Protein AF-B6UR31-F1 (afdb_monomer)

Sequence (177 aa):
LRKGATGKPLTPDLTKKLGFEYLRDFITYGSPGGMPNWGTSGELKSEEVELMARYLLNQPAQPPEFGMKEMKESWKVLVPVAERPTKKMNKLDIDNLFSVTLRDAGEVALIDGTTKKIEYILKTGYAVHISRMSASGRYLYTVGRDSKINLVDLWMDPPQTVAELKIGTEARSVETS

Mean predicted aligned error: 5.03 Å

pLDDT: mean 95.72, std 4.32, range [70.25, 98.75]

Foldseek 3Di:
DQPDDPDHRLALVVLVVCPLVNQLCCCCQPDPVPGDNCNVVVVDDSVRSSVVSVVSNDHDDDDDDCDPVNFVVQKDQQADPVRDDPAADDDAPLVQWDFDWPFQQCWTFTAGNPPRDRPDIARQDHGWQDWEAEPVSQWIWTAHQQQKIFIWGVRDVNIYTRIITHDGRGDRDDYYD

Solvent-accessible surface area (backbone atoms only — not comparable to full-atom values): 10050 Å² total; per-residue (Å²): 123,52,74,47,77,95,56,79,58,53,36,37,84,56,38,54,74,61,32,58,66,53,42,29,50,42,44,26,63,26,45,97,90,74,47,68,32,37,39,77,71,64,80,32,53,74,68,52,40,48,49,50,28,54,55,40,52,44,84,78,78,80,76,84,84,63,48,73,67,58,25,57,74,49,47,42,74,72,49,53,76,91,76,49,73,94,56,72,67,53,88,73,61,66,96,46,47,41,79,42,69,38,41,92,76,6,26,34,36,36,26,38,65,82,84,68,42,75,76,45,78,44,85,71,74,44,38,42,62,45,76,38,60,34,80,84,65,47,36,41,37,36,26,11,42,56,17,38,35,37,37,25,40,63,33,39,74,75,61,45,70,28,31,39,34,36,72,43,71,71,36,71,77,78,83,65,117

Nearest PDB structures (foldseek):
  1e2r-assembly1_B  TM=9.811E-01  e=5.257E-27  Paracoccus denitrificans
  1aof-assembly1_A  TM=8.948E-01  e=1.197E-27  Paracoccus pantotrophus
  1n90-assembly1_B  TM=9.714E-01  e=7.296E-25  Pseudomonas aeruginosa
  1h9x-assembly1_A  TM=6.613E-01  e=3.632E-27  Paracoccus pantotrophus
  1hzu-assembly1_A-2  TM=6.625E-01  e=4.101E-24  Pseudomonas aeruginosa

Structure 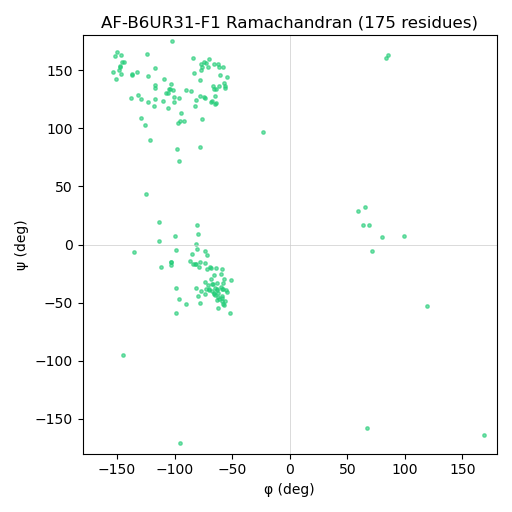(mmCIF, N/CA/C/O backbone):
data_AF-B6UR31-F1
#
_entry.id   AF-B6UR31-F1
#
loop_
_atom_site.group_PDB
_atom_site.id
_atom_site.type_symbol
_atom_site.label_atom_id
_atom_site.label_alt_id
_atom_site.label_comp_id
_atom_site.label_asym_id
_atom_site.label_entity_id
_atom_site.label_seq_id
_atom_site.pdbx_PDB_ins_code
_atom_site.Cartn_x
_atom_site.Cartn_y
_atom_site.Cartn_z
_atom_site.occupancy
_atom_site.B_iso_or_equiv
_atom_site.auth_seq_id
_atom_site.auth_comp_id
_atom_site.auth_asym_id
_atom_site.auth_atom_id
_atom_site.pdbx_PDB_model_num
ATOM 1 N N . LEU A 1 1 ? 10.195 -11.549 -15.951 1.00 87.75 1 LEU A N 1
ATOM 2 C CA . LEU A 1 1 ? 10.034 -10.072 -15.982 1.00 87.75 1 LEU A CA 1
ATOM 3 C C . LEU A 1 1 ? 9.946 -9.550 -17.419 1.00 87.75 1 LEU A C 1
ATOM 5 O O . LEU A 1 1 ? 10.307 -10.289 -18.326 1.00 87.75 1 LEU A O 1
ATOM 9 N N . ARG A 1 2 ? 9.478 -8.305 -17.620 1.00 92.56 2 ARG A N 1
ATOM 10 C CA . ARG A 1 2 ? 9.393 -7.611 -18.931 1.00 92.56 2 ARG A CA 1
ATOM 11 C C . ARG A 1 2 ? 8.524 -8.303 -20.001 1.00 92.56 2 ARG A C 1
ATOM 13 O O . ARG A 1 2 ? 8.758 -8.136 -21.192 1.00 92.56 2 ARG A O 1
ATOM 20 N N . LYS A 1 3 ? 7.504 -9.058 -19.581 1.00 93.75 3 LYS A N 1
ATOM 21 C CA . LYS A 1 3 ? 6.606 -9.825 -20.470 1.00 93.75 3 LYS A CA 1
ATOM 22 C C . LYS A 1 3 ? 5.480 -8.997 -21.114 1.00 93.75 3 LYS A C 1
ATOM 24 O O . LYS A 1 3 ? 4.698 -9.545 -21.879 1.00 93.75 3 LYS A O 1
ATOM 29 N N . GLY A 1 4 ? 5.422 -7.696 -20.837 1.00 86.44 4 GLY A N 1
ATOM 30 C CA . GLY A 1 4 ? 4.323 -6.836 -21.269 1.00 86.44 4 GLY A CA 1
ATOM 31 C C . GLY A 1 4 ? 3.123 -6.897 -20.320 1.00 86.44 4 GLY A C 1
ATOM 32 O O . GLY A 1 4 ? 3.003 -7.805 -19.499 1.00 86.44 4 GLY A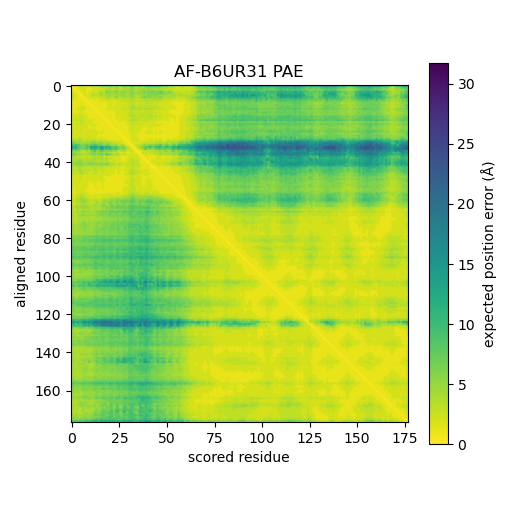 O 1
ATOM 33 N N . ALA A 1 5 ? 2.280 -5.876 -20.412 1.00 89.44 5 ALA A N 1
ATOM 34 C CA . ALA A 1 5 ? 1.004 -5.749 -19.710 1.00 89.44 5 ALA A CA 1
ATOM 35 C C . ALA A 1 5 ? 0.060 -5.019 -20.673 1.00 89.44 5 ALA A C 1
ATOM 37 O O . ALA A 1 5 ? -0.442 -5.635 -21.604 1.00 89.44 5 ALA A O 1
ATOM 38 N N . THR A 1 6 ? -0.059 -3.695 -20.564 1.00 84.94 6 THR A N 1
ATOM 39 C CA . THR A 1 6 ? -0.648 -2.867 -21.631 1.00 84.94 6 THR A CA 1
ATOM 40 C C . THR A 1 6 ? 0.336 -2.659 -22.789 1.00 84.94 6 THR A C 1
ATOM 42 O O . THR A 1 6 ? -0.045 -2.698 -23.954 1.00 84.94 6 THR A O 1
ATOM 45 N N . GLY A 1 7 ? 1.622 -2.452 -22.476 1.00 83.81 7 GLY A N 1
ATOM 46 C CA . GLY A 1 7 ? 2.696 -2.326 -23.466 1.00 83.81 7 GLY A CA 1
ATOM 47 C C . GLY A 1 7 ? 3.248 -3.675 -23.937 1.00 83.81 7 GLY A C 1
ATOM 48 O O . GLY A 1 7 ? 3.110 -4.691 -23.248 1.00 83.81 7 GLY A O 1
ATOM 49 N N . LYS A 1 8 ? 3.920 -3.667 -25.098 1.00 90.31 8 LYS A N 1
ATOM 50 C CA . LYS A 1 8 ? 4.569 -4.852 -25.689 1.00 90.31 8 LYS A CA 1
ATOM 51 C C . LYS A 1 8 ? 5.675 -5.422 -24.776 1.00 90.31 8 LYS A C 1
ATOM 53 O O . LYS A 1 8 ? 6.282 -4.669 -24.012 1.00 90.31 8 LYS A O 1
ATOM 58 N N . PRO A 1 9 ? 5.968 -6.734 -24.856 1.00 94.62 9 PRO A N 1
ATOM 59 C CA . PRO A 1 9 ? 7.095 -7.335 -24.144 1.00 94.62 9 PRO A CA 1
ATOM 60 C C . PRO A 1 9 ? 8.440 -6.723 -24.560 1.00 94.62 9 PRO A C 1
ATOM 62 O O . PRO A 1 9 ? 8.659 -6.403 -25.726 1.00 94.62 9 PRO A O 1
ATOM 65 N N . LEU A 1 10 ? 9.358 -6.624 -23.597 1.00 95.75 10 LEU A N 1
ATOM 66 C CA . LEU A 1 10 ? 10.737 -6.145 -23.764 1.00 95.75 10 LEU A CA 1
ATOM 67 C C . LEU A 1 10 ? 11.733 -7.199 -23.250 1.00 95.75 10 LEU A C 1
ATOM 69 O O . LEU A 1 10 ? 12.658 -6.903 -22.487 1.00 95.75 10 LEU A O 1
ATOM 73 N N . THR A 1 11 ? 11.488 -8.464 -23.592 1.00 96.88 11 THR A N 1
ATOM 74 C CA . THR A 1 11 ? 12.359 -9.583 -23.227 1.00 96.88 11 THR A CA 1
ATOM 75 C C . THR A 1 11 ? 13.614 -9.619 -24.114 1.00 96.88 11 THR A C 1
ATOM 77 O O . THR A 1 11 ? 13.552 -9.197 -25.272 1.00 96.88 11 THR A O 1
ATOM 80 N N . PRO A 1 12 ? 14.762 -10.120 -23.611 1.00 96.56 12 PRO A N 1
ATOM 81 C CA . PRO A 1 12 ? 16.027 -10.090 -24.351 1.00 96.56 12 PRO A CA 1
ATOM 82 C C . PRO A 1 12 ? 16.014 -10.777 -25.720 1.00 96.56 12 PRO A C 1
ATOM 84 O O . PRO A 1 12 ? 16.748 -10.365 -26.609 1.00 96.56 12 PRO A O 1
ATOM 87 N N . ASP A 1 13 ? 15.198 -11.810 -25.923 1.00 96.25 13 ASP A N 1
ATOM 88 C CA . ASP A 1 13 ? 15.038 -12.487 -27.217 1.00 96.25 13 ASP A CA 1
ATOM 89 C C . ASP A 1 13 ? 14.411 -11.586 -28.298 1.00 96.25 13 ASP A C 1
ATOM 91 O O . ASP A 1 13 ? 14.680 -11.778 -29.486 1.00 96.25 13 ASP A O 1
ATOM 95 N N . LEU A 1 14 ? 13.623 -10.584 -27.894 1.00 97.19 14 LEU A N 1
ATOM 96 C CA . LEU A 1 14 ? 13.058 -9.562 -28.773 1.00 97.19 14 LEU A CA 1
ATOM 97 C C . LEU A 1 14 ? 13.998 -8.362 -28.894 1.00 97.19 14 LEU A C 1
ATOM 99 O O . LEU A 1 14 ? 14.341 -7.947 -30.000 1.00 97.19 14 LEU A O 1
ATOM 103 N N . THR A 1 15 ? 14.453 -7.819 -27.763 1.00 97.44 15 THR A N 1
ATOM 104 C CA . THR A 1 15 ? 15.251 -6.583 -27.739 1.00 97.44 15 THR A CA 1
ATOM 105 C C . THR A 1 15 ? 16.621 -6.770 -28.389 1.00 97.44 15 THR A C 1
ATOM 107 O O . THR A 1 15 ? 17.088 -5.871 -29.084 1.00 97.44 15 THR A O 1
ATOM 110 N N . LYS A 1 16 ? 17.242 -7.955 -28.279 1.00 96.94 16 LYS A N 1
ATOM 111 C CA . LYS A 1 16 ? 18.508 -8.251 -28.973 1.00 96.94 16 LYS A CA 1
ATOM 112 C C . LYS A 1 16 ? 18.370 -8.339 -30.493 1.00 96.94 16 LYS A C 1
ATOM 114 O O . LYS A 1 16 ? 19.334 -8.026 -31.179 1.00 96.94 16 LYS A O 1
ATOM 119 N N . LYS A 1 17 ? 17.206 -8.740 -31.019 1.00 97.19 17 LYS A N 1
ATOM 120 C CA . LYS A 1 17 ? 16.947 -8.743 -32.473 1.00 97.19 17 LYS A CA 1
ATOM 121 C C . LYS A 1 17 ? 16.798 -7.328 -33.022 1.00 97.19 17 LYS A C 1
ATOM 123 O O . LYS A 1 17 ? 17.204 -7.076 -34.146 1.00 97.19 17 LYS A O 1
ATOM 128 N N . LEU A 1 18 ? 16.213 -6.431 -32.225 1.00 96.69 18 LEU A N 1
ATOM 129 C CA . LEU A 1 18 ? 16.087 -5.014 -32.564 1.00 96.69 18 LEU A CA 1
ATOM 130 C C . LEU A 1 18 ? 17.445 -4.300 -32.524 1.00 96.69 18 LEU A C 1
ATOM 132 O O . LEU A 1 18 ? 17.738 -3.487 -33.391 1.00 96.69 18 LEU A O 1
ATOM 136 N N . GLY A 1 19 ? 18.286 -4.637 -31.544 1.00 97.62 19 GLY A N 1
ATOM 137 C CA . GLY A 1 19 ? 19.622 -4.066 -31.401 1.00 97.62 19 GLY A CA 1
ATOM 138 C C . GLY A 1 19 ? 19.639 -2.743 -30.630 1.00 97.62 19 GLY A C 1
ATOM 139 O O . GLY A 1 19 ? 18.616 -2.097 -30.411 1.00 97.62 19 GLY A O 1
ATOM 140 N N . PHE A 1 20 ? 20.831 -2.358 -30.171 1.00 98.19 20 PHE A N 1
ATOM 141 C CA . PHE A 1 20 ? 21.024 -1.194 -29.302 1.00 98.19 20 PHE A CA 1
ATOM 142 C C . PHE A 1 20 ? 20.583 0.123 -29.953 1.00 98.19 20 PHE A C 1
ATOM 144 O O . PHE A 1 20 ? 19.866 0.888 -29.318 1.00 98.19 20 PHE A O 1
ATOM 151 N N . GLU A 1 21 ? 20.977 0.369 -31.205 1.00 97.94 21 GLU A N 1
ATOM 152 C CA . GLU A 1 21 ? 20.686 1.627 -31.909 1.00 97.94 21 GLU A CA 1
ATOM 153 C C . GLU A 1 21 ? 19.182 1.838 -32.083 1.00 97.94 21 GLU A C 1
ATOM 155 O O . GLU A 1 21 ? 18.671 2.894 -31.722 1.00 97.94 21 GLU A O 1
ATOM 160 N N . TYR A 1 22 ? 18.456 0.794 -32.505 1.00 97.25 22 TYR A N 1
ATOM 161 C CA . TYR A 1 22 ? 16.997 0.839 -32.586 1.00 97.25 22 TYR A CA 1
ATOM 162 C C . TYR A 1 22 ? 16.375 1.193 -31.233 1.00 97.25 22 TYR A C 1
ATOM 164 O O . TYR A 1 22 ? 15.510 2.057 -31.160 1.00 97.25 22 TYR A O 1
ATOM 172 N N . LEU A 1 23 ? 16.799 0.529 -30.149 1.00 97.38 23 LEU A N 1
ATOM 173 C CA . LEU A 1 23 ? 16.241 0.775 -28.817 1.00 97.38 23 LEU A CA 1
ATOM 174 C C . LEU A 1 23 ? 16.546 2.193 -28.331 1.00 97.38 23 LEU A C 1
ATOM 176 O O . LEU A 1 23 ? 15.652 2.843 -27.797 1.00 97.38 23 LEU A O 1
ATOM 180 N N . ARG A 1 24 ? 17.779 2.673 -28.530 1.00 97.81 24 ARG A N 1
ATOM 181 C CA . ARG A 1 24 ? 18.190 4.041 -28.196 1.00 97.81 24 ARG A CA 1
ATOM 182 C C . ARG A 1 24 ? 17.304 5.048 -28.923 1.00 97.81 24 ARG A C 1
ATOM 184 O O . ARG A 1 24 ? 16.709 5.902 -28.276 1.00 97.81 24 ARG A O 1
ATOM 191 N N . ASP A 1 25 ? 17.161 4.916 -30.237 1.00 96.88 25 ASP A N 1
ATOM 192 C CA . ASP A 1 25 ? 16.406 5.872 -31.048 1.00 96.88 25 ASP A CA 1
ATOM 193 C C . ASP A 1 25 ? 14.908 5.810 -30.721 1.00 96.88 25 ASP A C 1
ATOM 195 O O . ASP A 1 25 ? 14.255 6.842 -30.560 1.00 96.88 25 ASP A O 1
ATOM 199 N N . PHE A 1 26 ? 14.366 4.609 -30.511 1.00 95.50 26 PHE A N 1
ATOM 200 C CA . PHE A 1 26 ? 12.971 4.428 -30.113 1.00 95.50 26 PHE A CA 1
ATOM 201 C C . PHE A 1 26 ? 12.675 5.046 -28.737 1.00 95.50 26 PHE A C 1
ATOM 203 O O . PHE A 1 26 ? 11.624 5.653 -28.559 1.00 95.50 26 PHE A O 1
ATOM 210 N N . ILE A 1 27 ? 13.596 4.953 -27.769 1.00 96.38 27 ILE A N 1
ATOM 211 C CA . ILE A 1 27 ? 13.456 5.612 -26.458 1.00 96.38 27 ILE A CA 1
ATOM 212 C C . ILE A 1 27 ? 13.592 7.140 -26.594 1.00 96.38 27 ILE A C 1
ATOM 214 O O . ILE A 1 27 ? 12.853 7.877 -25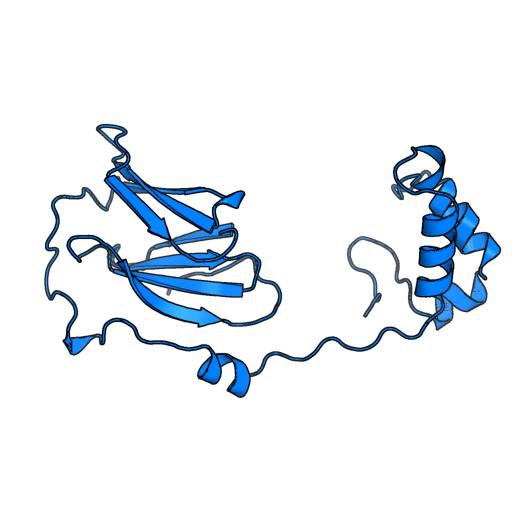.941 1.00 96.38 27 ILE A O 1
ATOM 218 N N . THR A 1 28 ? 14.486 7.630 -27.458 1.00 97.12 28 THR A N 1
ATOM 219 C CA . THR A 1 28 ? 14.680 9.068 -27.706 1.00 97.12 28 THR A CA 1
ATOM 220 C C . THR A 1 28 ? 13.431 9.729 -28.294 1.00 97.12 28 THR A C 1
ATOM 222 O O . THR A 1 28 ? 13.009 10.793 -27.825 1.00 97.12 28 THR A O 1
ATOM 225 N N . TYR A 1 29 ? 12.841 9.109 -29.318 1.00 95.69 29 TYR A N 1
ATOM 226 C CA . TYR A 1 29 ? 11.783 9.715 -30.134 1.00 95.69 29 TYR A CA 1
ATOM 227 C C . TYR A 1 29 ? 10.373 9.203 -29.821 1.00 95.69 29 TYR A C 1
ATOM 229 O O . TYR A 1 29 ? 9.398 9.839 -30.216 1.00 95.69 29 TYR A O 1
ATOM 237 N N . GLY A 1 30 ? 10.240 8.091 -29.098 1.00 91.31 30 GLY A N 1
ATOM 238 C CA . GLY A 1 30 ? 8.949 7.471 -28.815 1.00 91.31 30 GLY A CA 1
ATOM 239 C C . GLY A 1 30 ? 8.285 6.891 -30.066 1.00 91.31 30 GLY A C 1
ATOM 240 O O . GLY A 1 30 ? 8.932 6.578 -31.067 1.00 91.31 30 GLY A O 1
ATOM 241 N N . SER A 1 31 ? 6.962 6.725 -30.016 1.00 87.44 31 SER A N 1
ATOM 242 C CA . SER A 1 31 ? 6.183 6.307 -31.187 1.00 87.44 31 SER A CA 1
ATOM 243 C C . SER A 1 31 ? 4.779 6.917 -31.193 1.00 87.44 31 SER A C 1
ATOM 245 O O . SER A 1 31 ? 4.200 7.115 -30.123 1.00 87.44 31 SER A O 1
ATOM 247 N N . PRO A 1 32 ? 4.162 7.109 -32.376 1.00 80.06 32 PRO A N 1
ATOM 248 C CA . PRO A 1 32 ? 2.784 7.598 -32.480 1.00 80.06 32 PRO A CA 1
ATOM 249 C C . PRO A 1 32 ? 1.745 6.714 -31.765 1.00 80.06 32 PRO A C 1
ATOM 251 O O . PRO A 1 32 ? 0.662 7.178 -31.432 1.00 80.06 32 PRO A O 1
ATOM 254 N N . GLY A 1 33 ? 2.069 5.439 -31.513 1.00 70.25 33 GLY A N 1
ATOM 255 C CA . GLY A 1 33 ? 1.194 4.455 -30.864 1.00 70.25 33 GLY A CA 1
ATOM 256 C C . GLY A 1 33 ? 1.137 4.540 -29.334 1.00 70.25 33 GLY A C 1
ATOM 257 O O . GLY A 1 33 ? 0.723 3.572 -28.700 1.00 70.25 33 GLY A O 1
ATOM 258 N N . GLY A 1 34 ? 1.579 5.653 -28.740 1.00 75.38 34 GLY A N 1
ATOM 259 C CA . GLY A 1 34 ? 1.467 5.917 -27.302 1.00 75.38 34 GLY A CA 1
ATOM 260 C C . GLY A 1 34 ? 2.730 5.650 -26.482 1.00 75.38 34 GLY A C 1
ATOM 261 O O . GLY A 1 34 ? 2.667 5.731 -25.257 1.00 75.38 34 GLY A O 1
ATOM 262 N N . MET A 1 35 ? 3.875 5.351 -27.112 1.00 85.00 35 MET A N 1
ATOM 263 C CA . MET A 1 35 ? 5.145 5.364 -26.375 1.00 85.00 35 MET A CA 1
ATOM 264 C C . MET A 1 35 ? 5.666 6.808 -26.273 1.00 85.00 35 MET A C 1
ATOM 266 O O . MET A 1 35 ? 5.863 7.421 -27.325 1.00 85.00 35 MET A O 1
ATOM 270 N N . PRO A 1 36 ? 5.930 7.331 -25.059 1.00 87.62 36 PRO A N 1
ATOM 271 C CA . PRO A 1 36 ? 6.487 8.670 -24.876 1.00 87.62 36 PRO A CA 1
ATOM 272 C C . PRO A 1 36 ? 7.882 8.833 -25.487 1.00 87.62 36 PRO A C 1
ATOM 274 O O . PRO A 1 36 ? 8.635 7.867 -25.622 1.00 87.62 36 PRO A O 1
ATOM 277 N N . ASN A 1 37 ? 8.225 10.075 -25.817 1.00 89.88 37 ASN A N 1
ATOM 278 C CA . ASN A 1 37 ? 9.482 10.487 -26.428 1.00 89.88 37 ASN A CA 1
ATOM 279 C C . ASN A 1 37 ? 10.494 10.981 -25.376 1.00 89.88 37 ASN A C 1
ATOM 281 O O . ASN A 1 37 ? 10.771 12.171 -25.285 1.00 89.88 37 ASN A O 1
ATOM 285 N N . TRP A 1 38 ? 11.052 10.068 -24.580 1.00 92.00 38 TRP A N 1
ATOM 286 C CA . TRP A 1 38 ? 11.819 10.389 -23.364 1.00 92.00 38 TRP A CA 1
ATOM 287 C C . TRP A 1 38 ? 13.065 11.259 -23.572 1.00 92.00 38 TRP A C 1
ATOM 289 O O . TRP A 1 38 ? 13.387 12.082 -22.719 1.00 92.00 38 TRP A O 1
ATOM 299 N N . GLY A 1 39 ? 13.787 11.069 -24.680 1.00 90.69 39 GLY A N 1
ATOM 300 C CA . GLY A 1 39 ? 14.991 11.856 -24.964 1.00 90.69 39 GLY A CA 1
ATOM 301 C C . GLY A 1 39 ? 14.651 13.251 -25.484 1.00 90.69 39 GLY A C 1
ATOM 302 O O . GLY A 1 39 ? 15.130 14.256 -24.969 1.00 90.69 39 GLY A O 1
ATOM 303 N N . THR A 1 40 ? 13.782 13.328 -26.494 1.00 91.56 40 THR A N 1
ATOM 304 C CA . THR A 1 40 ? 13.392 14.619 -27.091 1.00 91.56 40 THR A CA 1
ATOM 305 C C . THR A 1 40 ? 12.483 15.465 -26.200 1.00 91.56 40 THR A C 1
ATOM 307 O O . THR A 1 40 ? 12.454 16.679 -26.379 1.00 91.56 40 THR A O 1
ATOM 310 N N . SER A 1 41 ? 11.781 14.870 -25.228 1.00 91.50 41 SER A N 1
ATOM 311 C CA . SER A 1 41 ? 11.053 15.619 -24.196 1.00 91.50 41 SER A CA 1
ATOM 312 C C . SER A 1 41 ? 11.974 16.255 -23.149 1.00 91.50 41 SER A C 1
ATOM 314 O O . SER A 1 41 ? 11.541 17.147 -22.423 1.00 91.50 41 SER A O 1
ATOM 316 N N . GLY A 1 42 ? 13.240 15.824 -23.072 1.00 91.88 42 GLY A N 1
ATOM 317 C CA . GLY A 1 42 ? 14.202 16.263 -22.060 1.00 91.88 42 GLY A CA 1
ATOM 318 C C . GLY A 1 42 ? 14.047 15.575 -20.700 1.00 91.88 42 GLY A C 1
ATOM 319 O O . GLY A 1 42 ? 14.736 15.957 -19.756 1.00 91.88 42 GLY A O 1
ATOM 320 N N . GLU A 1 43 ? 13.171 14.571 -20.581 1.00 92.75 43 GLU A N 1
ATOM 321 C CA . GLU A 1 43 ? 12.965 13.817 -19.336 1.00 92.75 43 GLU A CA 1
ATOM 322 C C . GLU A 1 43 ? 14.114 12.848 -19.034 1.00 92.75 43 GLU A C 1
ATOM 324 O O . GLU A 1 43 ? 14.430 12.630 -17.865 1.00 92.75 43 GLU A O 1
ATOM 329 N N . LEU A 1 44 ? 14.749 12.292 -20.072 1.00 96.38 44 LEU A N 1
ATOM 330 C CA . LEU A 1 44 ? 15.984 11.518 -19.960 1.00 96.38 44 LEU A CA 1
ATOM 331 C C . LEU A 1 44 ? 17.117 12.199 -20.722 1.00 96.38 44 LEU A C 1
ATOM 333 O O . LEU A 1 44 ? 16.975 12.584 -21.884 1.00 96.38 44 LEU A O 1
ATOM 337 N N . LYS A 1 45 ? 18.284 12.272 -20.084 1.00 97.38 45 LYS A N 1
ATOM 338 C CA . LYS A 1 45 ? 19.536 12.665 -20.735 1.00 97.38 45 LYS A CA 1
ATOM 339 C C . LYS A 1 45 ? 20.004 11.572 -21.694 1.00 97.38 45 LYS A C 1
ATOM 341 O O . LYS A 1 45 ? 19.640 10.403 -21.554 1.00 97.38 45 LYS A O 1
ATOM 346 N N . SER A 1 46 ? 20.868 11.931 -22.643 1.00 96.19 46 SER A N 1
ATOM 347 C CA . SER A 1 46 ? 21.392 10.990 -23.646 1.00 96.19 46 SER A CA 1
ATOM 348 C C . SER A 1 46 ? 22.034 9.754 -23.005 1.00 96.19 46 SER A C 1
ATOM 350 O O . SER A 1 46 ? 21.813 8.629 -23.449 1.00 96.19 46 SER A O 1
ATOM 352 N N . GLU A 1 47 ? 22.782 9.939 -21.919 1.00 97.50 47 GLU A N 1
ATOM 353 C CA . GLU A 1 47 ? 23.451 8.856 -21.197 1.00 97.50 47 GLU A CA 1
ATOM 354 C C . GLU A 1 47 ? 22.449 7.916 -20.511 1.00 97.50 47 GLU A C 1
ATOM 356 O O . GLU A 1 47 ? 22.669 6.706 -20.442 1.00 97.50 47 GLU A O 1
ATOM 361 N N . GLU A 1 48 ? 21.323 8.452 -20.035 1.00 97.81 48 GLU A N 1
ATOM 362 C CA . GLU A 1 48 ? 20.247 7.674 -19.416 1.00 97.81 48 GLU A CA 1
ATOM 363 C C . GLU A 1 48 ? 19.475 6.878 -20.472 1.00 97.81 48 GLU A C 1
ATOM 365 O O . GLU A 1 48 ? 19.161 5.708 -20.253 1.00 97.81 48 GLU A O 1
ATOM 370 N N . VAL A 1 49 ? 19.244 7.461 -21.654 1.00 97.69 49 VAL A N 1
ATOM 371 C CA . VAL A 1 49 ? 18.669 6.742 -22.801 1.00 97.69 49 VAL A CA 1
ATOM 372 C C . VAL A 1 49 ? 19.549 5.552 -23.186 1.00 97.69 49 VAL A C 1
ATOM 374 O O . VAL A 1 49 ? 19.053 4.428 -23.321 1.00 97.69 49 VAL A O 1
ATOM 377 N N . GLU A 1 50 ? 20.860 5.760 -23.316 1.00 97.75 50 GLU A N 1
AT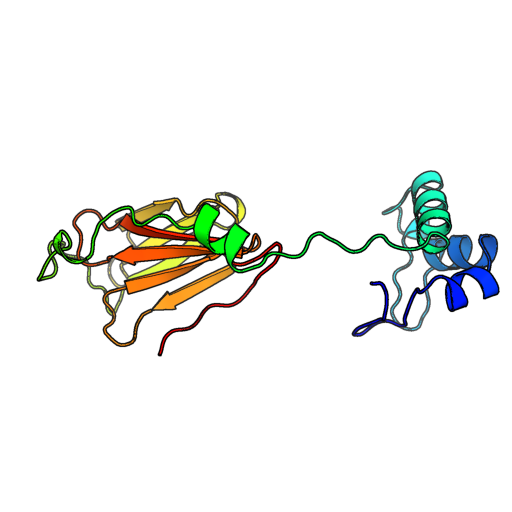OM 378 C CA . GLU A 1 50 ? 21.792 4.671 -23.610 1.00 97.75 50 GLU A CA 1
ATOM 379 C C . GLU A 1 50 ? 21.823 3.611 -22.507 1.00 97.75 50 GLU A C 1
ATOM 381 O O . GLU A 1 50 ? 21.843 2.410 -22.799 1.00 97.75 50 GLU A O 1
ATOM 386 N N . LEU A 1 51 ? 21.803 4.032 -21.239 1.00 98.12 51 LEU A N 1
ATOM 387 C CA . LEU A 1 51 ? 21.744 3.122 -20.100 1.00 98.12 51 LEU A CA 1
ATOM 388 C C . LEU A 1 51 ? 20.497 2.235 -20.174 1.00 98.12 51 LEU A C 1
ATOM 390 O O . LEU A 1 51 ? 20.607 1.016 -20.021 1.00 98.12 51 LEU A O 1
ATOM 394 N N . MET A 1 52 ? 19.330 2.814 -20.462 1.00 97.44 52 MET A N 1
ATOM 395 C CA . MET A 1 52 ? 18.081 2.065 -20.590 1.00 97.44 52 MET A CA 1
ATOM 396 C C . MET A 1 52 ? 18.107 1.113 -21.788 1.00 97.44 52 MET A C 1
ATOM 398 O O . MET A 1 52 ? 17.721 -0.051 -21.648 1.00 97.44 52 MET A O 1
ATOM 402 N N . ALA A 1 53 ? 18.634 1.548 -22.935 1.00 97.69 53 ALA A N 1
ATOM 403 C CA . ALA A 1 53 ? 18.812 0.680 -24.096 1.00 97.69 53 ALA A CA 1
ATOM 404 C C . ALA A 1 53 ? 19.717 -0.526 -23.769 1.00 97.69 53 ALA A C 1
ATOM 406 O O . ALA A 1 53 ? 19.354 -1.663 -24.076 1.00 97.69 53 ALA A O 1
ATOM 407 N N . ARG A 1 54 ? 20.841 -0.327 -23.061 1.00 97.81 54 ARG A N 1
ATOM 408 C CA . ARG A 1 54 ? 21.712 -1.429 -22.592 1.00 97.81 54 ARG A CA 1
ATOM 409 C C . ARG A 1 54 ? 21.012 -2.318 -21.564 1.00 97.81 54 ARG A C 1
ATOM 411 O O . ARG A 1 54 ? 21.087 -3.542 -21.652 1.00 97.81 54 ARG A O 1
ATOM 418 N N . TYR A 1 55 ? 20.293 -1.728 -20.612 1.00 97.06 55 TYR A N 1
ATOM 419 C CA . TYR A 1 55 ? 19.553 -2.453 -19.578 1.00 97.06 55 TYR A CA 1
ATOM 420 C C . TYR A 1 55 ? 18.521 -3.430 -20.168 1.00 97.06 55 TYR A C 1
ATOM 422 O O . TYR A 1 55 ? 18.368 -4.552 -19.667 1.00 97.06 55 TYR A O 1
ATOM 430 N N . LEU A 1 56 ? 17.846 -3.038 -21.254 1.00 97.12 56 LEU A N 1
ATOM 431 C CA . LEU A 1 56 ? 16.864 -3.871 -21.957 1.00 97.12 56 LEU A CA 1
ATOM 432 C C . LEU A 1 56 ? 17.480 -5.068 -22.698 1.00 97.12 56 LEU A C 1
ATOM 434 O O . LEU A 1 56 ? 16.766 -6.034 -22.975 1.00 97.12 56 LEU A O 1
ATOM 438 N N . LEU A 1 57 ? 18.785 -5.044 -22.979 1.00 97.06 57 LEU A N 1
ATOM 439 C CA . LEU A 1 57 ? 19.514 -6.154 -23.606 1.00 97.06 57 LEU A CA 1
ATOM 440 C C . LEU A 1 57 ? 19.977 -7.216 -22.593 1.00 97.06 57 LEU A C 1
ATOM 442 O O . LEU A 1 57 ? 20.292 -8.348 -22.977 1.00 97.06 57 LEU A O 1
ATOM 446 N N . ASN A 1 58 ? 19.987 -6.877 -21.301 1.00 96.38 58 ASN A N 1
ATOM 447 C CA . ASN A 1 58 ? 20.383 -7.779 -20.222 1.00 96.38 58 ASN A CA 1
ATOM 448 C C . ASN A 1 58 ? 19.237 -8.701 -19.791 1.00 96.38 58 ASN A C 1
ATOM 450 O O . ASN A 1 58 ? 18.071 -8.293 -19.775 1.00 96.38 58 ASN A O 1
ATOM 454 N N . GLN A 1 59 ? 19.577 -9.926 -19.373 1.00 94.38 59 GLN A N 1
ATOM 455 C CA . GLN A 1 59 ? 18.623 -10.834 -18.729 1.00 94.38 59 GLN A CA 1
ATOM 456 C C . GLN A 1 59 ? 18.166 -10.240 -17.389 1.00 94.38 59 GLN A C 1
ATOM 458 O O . GLN A 1 59 ? 19.013 -9.965 -16.538 1.00 94.38 59 GLN A O 1
ATOM 463 N N . PRO A 1 60 ? 16.858 -9.999 -17.186 1.00 93.88 60 PRO A N 1
ATOM 464 C CA . PRO A 1 60 ? 16.384 -9.417 -15.941 1.00 93.88 60 PRO A CA 1
ATOM 465 C C . PRO A 1 60 ? 16.450 -10.452 -14.812 1.00 93.88 60 PRO A C 1
ATOM 467 O O . PRO A 1 60 ? 15.870 -11.531 -14.929 1.00 93.88 60 PRO A O 1
ATOM 470 N N . ALA A 1 61 ? 17.115 -10.103 -13.711 1.00 92.19 61 ALA A N 1
ATOM 471 C CA . ALA A 1 61 ? 17.121 -10.923 -12.504 1.00 92.19 61 ALA A CA 1
ATOM 472 C C . ALA A 1 61 ? 15.722 -10.956 -11.878 1.00 92.19 61 ALA A C 1
ATOM 474 O O . ALA A 1 61 ? 15.055 -9.924 -11.794 1.00 92.19 61 ALA A O 1
ATOM 475 N N . GLN A 1 62 ? 15.278 -12.136 -11.448 1.00 91.69 62 GLN A N 1
ATOM 476 C CA . GLN A 1 62 ? 14.000 -12.276 -10.759 1.00 91.69 62 GLN A CA 1
ATOM 477 C C . GLN A 1 62 ? 14.072 -11.547 -9.403 1.00 91.69 62 GLN A C 1
ATOM 479 O O . GLN A 1 62 ? 15.074 -11.707 -8.699 1.00 91.69 62 GLN A O 1
ATOM 484 N N . PRO A 1 63 ? 13.063 -10.740 -9.022 1.00 91.81 63 PRO A N 1
ATOM 485 C CA . PRO A 1 63 ? 13.038 -10.127 -7.701 1.00 91.81 63 PRO A CA 1
ATOM 486 C C . PRO A 1 63 ? 12.889 -11.219 -6.632 1.00 91.81 63 PRO A C 1
ATOM 488 O O . PRO A 1 63 ? 12.341 -12.281 -6.938 1.00 91.81 63 PRO A O 1
ATOM 491 N N . PRO A 1 64 ? 13.337 -10.982 -5.389 1.00 93.56 64 PRO A N 1
ATOM 492 C CA . PRO A 1 64 ? 13.088 -11.916 -4.301 1.00 93.56 64 PRO A CA 1
ATOM 493 C C . PRO A 1 64 ? 11.588 -12.168 -4.130 1.00 93.56 64 PRO A C 1
ATOM 495 O O . PRO A 1 64 ? 10.790 -11.227 -4.127 1.00 93.56 64 PRO A O 1
ATOM 498 N N . GLU A 1 65 ? 11.221 -13.435 -3.972 1.00 95.19 65 GLU A N 1
ATOM 499 C CA . GLU A 1 65 ? 9.868 -13.806 -3.570 1.00 95.19 65 GLU A CA 1
ATOM 500 C C . GLU A 1 65 ? 9.637 -13.426 -2.099 1.00 95.19 65 GLU A C 1
ATOM 502 O O . GLU A 1 65 ? 10.578 -13.371 -1.304 1.00 95.19 65 GLU A O 1
ATOM 507 N N . PHE A 1 66 ? 8.381 -13.162 -1.735 1.00 97.12 66 PHE A N 1
ATOM 508 C CA . PHE A 1 66 ? 7.990 -12.813 -0.368 1.00 97.12 66 PHE A CA 1
ATOM 509 C C . PHE A 1 66 ? 6.960 -13.827 0.132 1.00 97.12 66 PHE A C 1
ATOM 511 O O . PHE A 1 66 ? 5.759 -13.694 -0.107 1.00 97.12 66 PHE A O 1
ATOM 518 N N . GLY A 1 67 ? 7.453 -14.896 0.753 1.00 96.81 67 GLY A N 1
ATOM 519 C CA . GLY A 1 67 ? 6.655 -16.045 1.146 1.00 96.81 67 GLY A CA 1
ATOM 520 C C . GLY A 1 67 ? 6.169 -15.981 2.590 1.00 96.81 67 GLY A C 1
ATOM 521 O O . GLY A 1 67 ? 6.310 -14.992 3.308 1.00 96.81 67 GLY A O 1
ATOM 522 N N . MET A 1 68 ? 5.603 -17.099 3.044 1.00 97.88 68 MET A N 1
ATOM 523 C CA . MET A 1 68 ? 5.078 -17.241 4.405 1.00 97.88 68 MET A CA 1
ATOM 524 C C . MET A 1 68 ? 6.141 -16.988 5.484 1.00 97.88 68 MET A C 1
ATOM 526 O O . MET A 1 68 ? 5.814 -16.496 6.562 1.00 97.88 68 MET A O 1
ATOM 530 N N . LYS A 1 69 ? 7.404 -17.338 5.213 1.00 98.19 69 LYS A N 1
ATOM 531 C CA . LYS A 1 69 ? 8.510 -17.106 6.143 1.00 98.19 69 LYS A CA 1
ATOM 532 C C . LYS A 1 69 ? 8.690 -15.606 6.380 1.00 98.19 69 LYS A C 1
ATOM 534 O O . LYS A 1 69 ? 8.593 -15.163 7.520 1.00 98.19 69 LYS A O 1
ATOM 539 N N . GLU A 1 70 ? 8.849 -14.835 5.311 1.00 98.25 70 GLU A N 1
ATOM 540 C CA . GLU A 1 70 ? 9.058 -13.387 5.364 1.00 98.25 70 GLU A CA 1
ATOM 541 C C . GLU A 1 70 ? 7.821 -12.666 5.931 1.00 98.25 70 GLU A C 1
ATOM 543 O O . GLU A 1 70 ? 7.942 -11.734 6.728 1.00 98.25 70 GLU A O 1
ATOM 548 N N . MET A 1 71 ? 6.614 -13.144 5.595 1.00 98.31 71 MET A N 1
ATOM 549 C CA . MET A 1 71 ? 5.366 -12.660 6.195 1.00 98.31 71 MET A CA 1
ATOM 550 C C . MET A 1 71 ? 5.374 -12.839 7.715 1.00 98.31 71 MET A C 1
ATOM 552 O O . MET A 1 71 ? 5.152 -11.869 8.437 1.00 98.31 71 MET A O 1
ATOM 556 N N . LYS A 1 72 ? 5.675 -14.045 8.214 1.00 98.00 72 LYS A N 1
ATOM 557 C CA . LYS A 1 72 ? 5.727 -14.329 9.657 1.00 98.00 72 LYS A CA 1
ATOM 558 C C . LYS A 1 72 ? 6.812 -13.533 10.374 1.00 98.00 72 LYS A C 1
ATOM 560 O O . LYS A 1 72 ? 6.561 -13.059 11.474 1.00 98.00 72 LYS A O 1
ATOM 565 N N . GLU A 1 73 ? 7.978 -13.359 9.759 1.00 98.06 73 GLU A N 1
ATOM 566 C CA . GLU A 1 73 ? 9.061 -12.530 10.307 1.00 98.06 73 GLU A CA 1
ATOM 567 C C . GLU A 1 73 ? 8.653 -11.055 10.432 1.00 98.06 73 GLU A C 1
ATOM 569 O O . GLU A 1 73 ? 9.060 -10.370 11.368 1.00 98.06 73 GLU A O 1
ATOM 574 N N . SER A 1 74 ? 7.816 -10.563 9.513 1.00 97.88 74 SER A N 1
ATOM 575 C CA . SER A 1 74 ? 7.291 -9.194 9.561 1.00 97.88 74 SER A CA 1
ATOM 576 C C . SER A 1 74 ? 6.083 -9.014 10.487 1.00 97.88 74 SER A C 1
ATOM 578 O O . SER A 1 74 ? 5.729 -7.877 10.807 1.00 97.88 74 SER A O 1
ATOM 580 N N . TRP A 1 75 ? 5.422 -10.107 10.880 1.00 98.38 75 TRP A N 1
ATOM 581 C CA . TRP A 1 75 ? 4.161 -10.061 11.608 1.00 98.38 75 TRP A CA 1
ATOM 582 C C . TRP A 1 75 ? 4.380 -9.659 13.061 1.00 98.38 75 TRP A C 1
ATOM 584 O O . TRP A 1 75 ? 5.140 -10.294 13.792 1.00 98.38 75 TRP A O 1
ATOM 594 N N . LYS A 1 76 ? 3.657 -8.632 13.506 1.00 98.31 76 LYS A N 1
ATOM 595 C CA . LYS A 1 76 ? 3.648 -8.218 14.907 1.00 98.31 76 LYS A CA 1
ATOM 596 C C . LYS A 1 76 ? 2.226 -8.031 15.390 1.00 98.31 76 LYS A C 1
ATOM 598 O O . LYS A 1 76 ? 1.441 -7.291 14.799 1.00 98.31 76 LYS A O 1
ATOM 603 N N . VAL A 1 77 ? 1.919 -8.666 16.513 1.00 98.38 77 VAL A N 1
ATOM 604 C CA . VAL A 1 77 ? 0.721 -8.378 17.300 1.00 98.38 77 VAL A CA 1
ATOM 605 C C . VAL A 1 77 ? 1.141 -7.403 18.389 1.00 98.38 77 VAL A C 1
ATOM 607 O O . VAL A 1 77 ? 1.855 -7.779 19.311 1.00 98.38 77 VAL A O 1
ATOM 610 N N . LEU A 1 78 ? 0.743 -6.141 18.237 1.00 98.00 78 LEU A N 1
ATOM 611 C CA . LEU A 1 78 ? 1.108 -5.061 19.157 1.00 98.00 78 LEU A CA 1
ATOM 612 C C . LEU A 1 78 ? 0.211 -5.069 20.398 1.00 98.00 78 LEU A C 1
ATOM 614 O O . LEU A 1 78 ? 0.690 -4.834 21.499 1.00 98.00 78 LEU A O 1
ATOM 618 N N . VAL A 1 79 ? -1.076 -5.379 20.210 1.00 98.31 79 VAL A N 1
ATOM 619 C CA . VAL A 1 79 ? -2.043 -5.561 21.299 1.00 98.31 79 VAL A CA 1
ATOM 620 C C . VAL A 1 79 ? -2.771 -6.894 21.088 1.00 98.31 79 VAL A C 1
ATOM 622 O O . VAL A 1 79 ? -3.571 -7.019 20.138 1.00 98.31 79 VAL A O 1
ATOM 625 N N . PRO A 1 80 ? -2.500 -7.910 21.932 1.00 98.12 80 PRO A N 1
ATOM 626 C CA . PRO A 1 80 ? -3.189 -9.196 21.899 1.00 98.12 80 PRO A CA 1
ATOM 627 C C . PRO A 1 80 ? -4.705 -9.027 21.991 1.00 98.12 80 PRO A C 1
ATOM 629 O O . PRO A 1 80 ? -5.195 -8.156 22.699 1.00 98.12 80 PRO A O 1
ATOM 632 N N . VAL A 1 81 ? -5.473 -9.876 21.299 1.00 97.56 81 VAL A N 1
ATOM 633 C CA . VAL A 1 81 ? -6.948 -9.772 21.261 1.00 97.56 81 VAL A CA 1
ATOM 634 C C . VAL A 1 81 ? -7.564 -9.789 22.664 1.00 97.56 81 VAL A C 1
ATOM 636 O O . VAL A 1 81 ? -8.486 -9.023 22.922 1.00 97.56 81 VAL A O 1
ATOM 639 N N . ALA A 1 82 ? -7.020 -10.609 23.568 1.00 97.75 82 ALA A N 1
ATOM 640 C CA . ALA A 1 82 ? -7.478 -10.724 24.953 1.00 97.75 82 ALA A CA 1
ATOM 641 C C . ALA A 1 82 ? -7.297 -9.438 25.782 1.00 97.75 82 ALA A C 1
ATOM 643 O O . ALA A 1 82 ? -7.973 -9.267 26.790 1.00 97.75 82 ALA A O 1
ATOM 644 N N . GLU A 1 83 ? -6.412 -8.535 25.355 1.00 98.06 83 GLU A N 1
ATOM 645 C CA . GLU A 1 83 ? -6.116 -7.268 26.034 1.00 98.06 83 GLU A CA 1
ATOM 646 C C . GLU A 1 83 ? -6.854 -6.079 25.401 1.00 98.06 83 GLU A C 1
ATOM 648 O O . GLU A 1 83 ? -6.783 -4.952 25.893 1.00 98.06 83 GLU A O 1
ATOM 653 N N . ARG A 1 84 ? -7.578 -6.303 24.298 1.00 98.25 84 ARG A N 1
ATOM 654 C CA . ARG A 1 84 ? -8.327 -5.241 23.621 1.00 98.25 84 ARG A CA 1
ATOM 655 C C . ARG A 1 84 ? -9.614 -4.917 24.382 1.00 98.25 84 ARG A C 1
ATOM 657 O O . ARG A 1 84 ? -10.189 -5.792 25.031 1.00 98.25 84 ARG A O 1
ATOM 664 N N . PRO A 1 85 ? -10.149 -3.692 24.234 1.00 98.19 85 PRO A N 1
ATOM 665 C CA . PRO A 1 85 ? -11.419 -3.335 24.848 1.00 98.19 85 PRO A CA 1
ATOM 666 C C . PRO A 1 85 ? -12.559 -4.268 24.424 1.00 98.19 85 PRO A C 1
ATOM 668 O O . PRO A 1 85 ? -12.708 -4.613 23.249 1.00 98.19 85 PRO A O 1
ATOM 67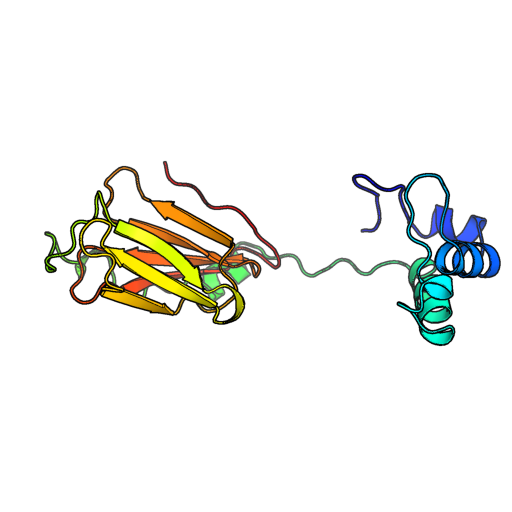1 N N . THR A 1 86 ? -13.415 -4.638 25.372 1.00 97.69 86 THR A N 1
ATOM 672 C CA . THR A 1 86 ? -14.650 -5.398 25.106 1.00 97.69 86 THR A CA 1
ATOM 673 C C . THR A 1 86 ? -15.823 -4.499 24.710 1.00 97.69 86 THR A C 1
ATOM 675 O O . THR A 1 86 ? -16.863 -4.989 24.279 1.00 97.69 86 THR A O 1
ATOM 678 N N . LYS A 1 87 ? -15.644 -3.178 24.814 1.00 97.25 87 LYS A N 1
ATOM 679 C CA . LYS A 1 87 ? -16.567 -2.123 24.382 1.00 97.25 87 LYS A CA 1
ATOM 680 C C . LYS A 1 87 ? -15.774 -0.908 23.899 1.00 97.25 87 LYS A C 1
ATOM 682 O O . LYS A 1 87 ? -14.597 -0.777 24.224 1.00 97.25 87 LYS A O 1
ATOM 687 N N . LYS A 1 88 ? -16.420 -0.009 23.159 1.00 97.94 88 LYS A N 1
ATOM 688 C CA . LYS A 1 88 ? -15.820 1.254 22.712 1.00 97.94 88 LYS A CA 1
ATOM 689 C C . LYS A 1 88 ? -15.501 2.170 23.902 1.00 97.94 88 LYS A C 1
ATOM 691 O O . LYS A 1 88 ? -16.375 2.424 24.729 1.00 97.94 88 LYS A O 1
ATOM 696 N N . MET A 1 89 ? -14.258 2.647 23.970 1.00 98.19 89 MET A N 1
ATOM 697 C CA . MET A 1 89 ? -13.725 3.448 25.082 1.00 98.19 89 MET A CA 1
ATOM 698 C C . MET A 1 89 ? -13.618 4.946 24.769 1.00 98.19 89 MET A C 1
ATOM 700 O O . MET A 1 89 ? -13.499 5.736 25.696 1.00 98.19 89 MET A O 1
ATOM 704 N N . ASN A 1 90 ? -13.703 5.342 23.495 1.00 96.81 90 ASN A N 1
ATOM 705 C CA . ASN A 1 90 ? -13.680 6.742 23.057 1.00 96.81 90 ASN A CA 1
ATOM 706 C C . ASN A 1 90 ? -15.085 7.268 22.694 1.00 96.81 90 ASN A C 1
ATOM 708 O O . ASN A 1 90 ? -16.073 6.527 22.671 1.00 96.81 90 ASN A O 1
ATOM 712 N N . LYS A 1 91 ? -15.170 8.565 22.375 1.00 96.38 91 LYS A N 1
ATOM 713 C CA . LYS A 1 91 ? -16.419 9.256 21.998 1.00 96.38 91 LYS A CA 1
ATOM 714 C C . LYS A 1 91 ? -16.614 9.440 20.485 1.00 96.38 91 LYS A C 1
ATOM 716 O O . LYS A 1 91 ? -17.562 10.110 20.098 1.00 96.38 91 LYS A O 1
ATOM 721 N N . LEU A 1 92 ? -15.762 8.852 19.642 1.00 96.81 92 LEU A N 1
ATOM 722 C CA . LEU A 1 92 ? -15.784 9.063 18.187 1.00 96.81 92 LEU A CA 1
ATOM 723 C C . LEU A 1 92 ? -17.073 8.554 17.544 1.00 96.81 92 LEU A C 1
ATOM 725 O O . LEU A 1 92 ? -17.455 7.415 17.792 1.00 96.81 92 LEU A O 1
ATOM 729 N N . ASP A 1 93 ? -17.708 9.313 16.661 1.00 97.56 93 ASP A N 1
ATOM 730 C CA . ASP A 1 93 ? -18.794 8.790 15.826 1.00 97.56 93 ASP A CA 1
ATOM 731 C C . ASP A 1 93 ? -18.217 7.959 14.663 1.00 97.56 93 ASP A C 1
ATOM 733 O O . ASP A 1 93 ? -17.964 8.475 13.578 1.00 97.56 93 ASP A O 1
ATOM 737 N N . ILE A 1 94 ? -17.916 6.677 14.924 1.00 96.94 94 ILE A N 1
ATOM 738 C CA . ILE A 1 94 ? -17.196 5.789 13.990 1.00 96.94 94 ILE A CA 1
ATOM 739 C C . ILE A 1 94 ? -17.934 5.649 12.653 1.00 96.94 94 ILE A C 1
ATOM 741 O O . ILE A 1 94 ? -17.285 5.645 11.609 1.00 96.94 94 ILE A O 1
ATOM 745 N N . ASP A 1 95 ? -19.266 5.578 12.675 1.00 96.31 95 ASP A N 1
ATOM 746 C CA . ASP A 1 95 ? -20.079 5.395 11.466 1.00 96.31 95 ASP A CA 1
ATOM 747 C C . ASP A 1 95 ? -20.043 6.630 10.549 1.00 96.31 95 ASP A C 1
ATOM 749 O O . ASP A 1 95 ? -20.299 6.531 9.350 1.00 96.31 95 ASP A O 1
ATOM 753 N N . ASN A 1 96 ? -19.674 7.787 11.101 1.00 98.06 96 ASN A N 1
ATOM 754 C CA . ASN A 1 96 ? -19.517 9.052 10.392 1.00 98.06 96 ASN A CA 1
ATOM 755 C C . ASN A 1 96 ? -18.049 9.523 10.363 1.00 98.06 96 ASN A C 1
ATOM 757 O O . ASN A 1 96 ? -17.763 10.704 10.160 1.00 98.06 96 ASN A O 1
ATOM 761 N N . LEU A 1 97 ? -17.093 8.621 10.596 1.00 97.81 97 LEU A N 1
ATOM 762 C CA . LEU A 1 97 ? -15.670 8.942 10.620 1.00 97.81 97 LEU A CA 1
ATOM 763 C C . LEU A 1 97 ? -15.053 8.793 9.226 1.00 97.81 97 LEU A C 1
ATOM 765 O O . LEU A 1 97 ? -15.200 7.771 8.558 1.00 97.81 97 LEU A O 1
ATOM 769 N N . PHE A 1 98 ? -14.279 9.789 8.805 1.00 98.69 98 PHE A N 1
ATOM 770 C CA . PHE A 1 98 ? -13.513 9.735 7.566 1.00 98.69 98 PHE A CA 1
ATOM 771 C C . PHE A 1 98 ? -12.081 9.290 7.851 1.00 98.69 98 PHE A C 1
ATOM 773 O O . PHE A 1 98 ? -11.373 9.900 8.650 1.00 98.69 98 PHE A O 1
ATOM 780 N N . SER A 1 99 ? -11.636 8.249 7.149 1.00 98.19 99 SER A N 1
ATOM 781 C CA . SER A 1 99 ? -10.239 7.817 7.124 1.00 98.19 99 SER A CA 1
ATOM 782 C C . SER A 1 99 ? -9.556 8.399 5.887 1.00 98.19 99 SER A C 1
ATOM 784 O O . SER A 1 99 ? -9.793 7.941 4.769 1.00 98.19 99 SER A O 1
ATOM 786 N N . VAL A 1 100 ? -8.735 9.434 6.076 1.00 98.50 100 VAL A N 1
ATOM 787 C CA . VAL A 1 100 ? -8.111 10.193 4.983 1.00 98.50 100 VAL A CA 1
ATOM 788 C C . VAL A 1 100 ? -6.615 9.922 4.927 1.00 98.50 100 VAL A C 1
ATOM 790 O O . VAL A 1 100 ? -5.885 10.142 5.891 1.00 98.50 100 VAL A O 1
ATOM 793 N N . THR A 1 101 ? -6.141 9.465 3.773 1.00 98.31 101 THR A N 1
ATOM 794 C CA . THR A 1 101 ? -4.722 9.220 3.517 1.00 98.31 101 THR A CA 1
ATOM 795 C C . THR A 1 101 ? -3.920 10.521 3.471 1.00 98.31 101 THR A C 1
ATOM 797 O O . THR A 1 101 ? -4.148 11.373 2.613 1.00 98.31 101 THR A O 1
ATOM 800 N N . LEU A 1 102 ? -2.899 10.618 4.323 1.00 97.50 102 LEU A N 1
ATOM 801 C CA . LEU A 1 102 ? -1.842 11.625 4.249 1.00 97.50 102 LEU A CA 1
ATOM 802 C C . LEU A 1 102 ? -0.629 10.988 3.559 1.00 97.50 102 LEU A C 1
ATOM 804 O O . LEU A 1 102 ? 0.281 10.453 4.196 1.00 97.50 102 LEU A O 1
ATOM 808 N N . ARG A 1 103 ? -0.685 10.966 2.223 1.00 90.81 103 ARG A N 1
ATOM 809 C CA . ARG A 1 103 ? 0.099 10.062 1.365 1.00 90.81 103 ARG A CA 1
ATOM 810 C C . ARG A 1 103 ? 1.596 10.074 1.661 1.00 90.81 103 ARG A C 1
ATOM 812 O O . ARG A 1 103 ? 2.155 9.031 1.984 1.00 90.81 103 ARG A O 1
ATOM 819 N N . ASP A 1 104 ? 2.238 11.228 1.555 1.00 90.06 104 ASP A N 1
ATOM 820 C CA . ASP A 1 104 ? 3.701 11.305 1.623 1.00 90.06 104 ASP A CA 1
ATOM 821 C C . ASP A 1 104 ? 4.219 11.224 3.068 1.00 90.06 104 ASP A C 1
ATOM 823 O O . ASP A 1 104 ? 5.360 10.830 3.291 1.00 90.06 104 ASP A O 1
ATOM 827 N N . ALA A 1 105 ? 3.355 11.502 4.051 1.00 94.19 105 ALA A N 1
ATOM 828 C CA . ALA A 1 105 ? 3.650 11.325 5.471 1.00 94.19 105 ALA A CA 1
ATOM 829 C C . ALA A 1 105 ? 3.555 9.856 5.928 1.00 94.19 105 ALA A C 1
ATOM 831 O O . ALA A 1 105 ? 4.037 9.517 7.005 1.00 94.19 105 ALA A O 1
ATOM 832 N N . GLY A 1 106 ? 2.939 8.964 5.137 1.00 93.56 106 GLY A N 1
ATOM 833 C CA . GLY A 1 106 ? 2.692 7.581 5.566 1.00 93.56 106 GLY A CA 1
ATOM 834 C C . GLY A 1 106 ? 1.708 7.497 6.741 1.00 93.56 106 GLY A C 1
ATOM 835 O O . GLY A 1 106 ? 1.813 6.618 7.607 1.00 93.56 106 GLY A O 1
ATOM 836 N N . GLU A 1 107 ? 0.757 8.427 6.778 1.00 97.75 107 GLU A N 1
ATOM 837 C CA . GLU A 1 107 ? -0.193 8.615 7.871 1.00 97.75 107 GLU A CA 1
ATOM 838 C C . GLU A 1 107 ? -1.642 8.548 7.376 1.00 97.75 107 GLU A C 1
ATOM 840 O O . GLU A 1 107 ? -1.938 8.647 6.180 1.00 97.75 107 GLU A O 1
ATOM 845 N N . VAL A 1 108 ? -2.561 8.375 8.322 1.00 97.88 108 VAL A N 1
ATOM 846 C CA . VAL A 1 108 ? -4.005 8.445 8.100 1.00 97.88 108 VAL A CA 1
ATOM 847 C C . VAL A 1 108 ? -4.615 9.380 9.131 1.00 97.88 108 VAL A C 1
ATOM 849 O O . VAL A 1 108 ? -4.451 9.166 10.330 1.00 97.88 108 VAL A O 1
ATOM 852 N N . ALA A 1 109 ? -5.340 10.393 8.671 1.00 98.44 109 ALA A N 1
ATOM 853 C CA . ALA A 1 109 ? -6.150 11.243 9.527 1.00 98.44 109 ALA A CA 1
ATOM 854 C C . ALA A 1 109 ? -7.529 10.607 9.739 1.00 98.44 109 ALA A C 1
ATOM 856 O O . ALA A 1 109 ? -8.185 10.197 8.780 1.00 98.44 109 ALA A O 1
ATOM 857 N N . LEU A 1 110 ? -7.965 10.546 10.994 1.00 98.38 110 LEU A N 1
ATOM 858 C CA . LEU A 1 110 ? -9.341 10.256 11.376 1.00 98.38 110 LEU A CA 1
ATOM 859 C C . LEU A 1 110 ? -10.062 11.590 11.569 1.00 98.38 110 LEU A C 1
ATOM 861 O O . LEU A 1 110 ? -9.702 12.357 12.462 1.00 98.38 110 LEU A O 1
ATOM 865 N N . ILE A 1 111 ? -11.035 11.884 10.709 1.00 98.75 111 ILE A N 1
ATOM 866 C CA . ILE A 1 111 ? -11.737 13.171 10.675 1.00 98.75 111 ILE A CA 1
ATOM 867 C C . ILE A 1 111 ? -13.213 12.949 10.983 1.00 98.75 111 ILE A C 1
ATOM 869 O O . ILE A 1 111 ? -13.875 12.163 10.305 1.00 98.75 111 ILE A O 1
ATOM 873 N N . ASP A 1 112 ? -13.734 13.652 11.983 1.00 98.38 112 ASP A N 1
ATOM 874 C CA . ASP A 1 112 ? -15.146 13.586 12.346 1.00 98.38 112 ASP A CA 1
ATOM 875 C C . ASP A 1 112 ? -16.022 14.190 11.236 1.00 98.38 112 ASP A C 1
ATOM 877 O O . ASP A 1 112 ? -15.857 15.345 10.824 1.00 98.38 112 ASP A O 1
ATOM 881 N N . GLY A 1 113 ? -16.971 13.402 10.735 1.00 98.31 113 GLY A N 1
ATOM 882 C CA . GLY A 1 113 ? -17.826 13.771 9.615 1.00 98.31 113 GLY A CA 1
ATOM 883 C C . GLY A 1 113 ? -18.866 14.835 9.935 1.00 98.31 113 GLY A C 1
ATOM 884 O O . GLY A 1 113 ? -19.472 15.358 9.004 1.00 98.31 113 GLY A O 1
ATOM 885 N N . THR A 1 114 ? -19.067 15.231 11.192 1.00 97.81 114 THR A N 1
ATOM 886 C CA . THR A 1 114 ? -19.996 16.311 11.560 1.00 97.81 114 THR A CA 1
ATOM 887 C C . THR A 1 114 ? -19.240 17.616 11.776 1.00 97.81 114 THR A C 1
ATOM 889 O O . THR A 1 114 ? -19.464 18.605 11.078 1.00 97.81 114 THR A O 1
ATOM 892 N N . THR A 1 115 ? -18.305 17.603 12.719 1.00 97.94 115 THR A N 1
ATOM 893 C CA . THR A 1 115 ? -17.540 18.757 13.200 1.00 97.94 115 THR A CA 1
ATOM 894 C C . THR A 1 115 ? -16.361 19.118 12.303 1.00 97.94 115 THR A C 1
ATOM 896 O O . THR A 1 115 ? -15.838 20.226 12.410 1.00 97.94 115 THR A O 1
ATOM 899 N N . LYS A 1 116 ? -15.949 18.199 11.417 1.00 97.94 116 LYS A N 1
ATOM 900 C CA . LYS A 1 116 ? -14.806 18.326 10.494 1.00 97.94 116 LYS A CA 1
ATOM 901 C C . LYS A 1 116 ? -13.455 18.446 11.198 1.00 97.94 116 LYS A C 1
ATOM 903 O O . LYS A 1 116 ? -12.471 18.865 10.589 1.00 97.94 116 LYS A O 1
ATOM 908 N N . LYS A 1 117 ? -13.398 18.093 12.482 1.00 98.12 117 LYS A N 1
ATOM 909 C CA . LYS A 1 117 ? -12.163 18.096 13.260 1.00 98.12 117 LYS A CA 1
ATOM 910 C C . LYS A 1 117 ? -11.330 16.868 12.926 1.00 98.12 117 LYS A C 1
ATOM 912 O O . LYS A 1 117 ? -11.863 15.777 12.740 1.00 98.12 117 LYS A O 1
ATOM 917 N N . ILE A 1 118 ? -10.015 17.058 12.873 1.00 98.38 118 ILE A N 1
ATOM 918 C CA . ILE A 1 118 ? -9.063 15.948 12.875 1.00 98.38 118 ILE A CA 1
ATOM 919 C C . ILE A 1 118 ? -9.000 15.443 14.314 1.00 98.38 118 ILE A C 1
ATOM 921 O O . ILE A 1 118 ? -8.473 16.131 15.184 1.00 98.38 118 ILE A O 1
ATOM 925 N N . GLU A 1 119 ? -9.565 14.268 14.553 1.00 98.06 119 GLU A N 1
ATOM 926 C CA . GLU A 1 119 ? -9.616 13.650 15.876 1.00 98.06 119 GLU A CA 1
ATOM 927 C C . GLU A 1 119 ? -8.275 12.989 16.210 1.00 98.06 119 GLU A C 1
ATOM 929 O O . GLU A 1 119 ? -7.729 13.177 17.294 1.00 98.06 119 GLU A O 1
ATOM 934 N N . TYR A 1 120 ? -7.702 12.259 15.246 1.00 98.06 120 TYR A N 1
ATOM 935 C CA . TYR A 1 120 ? -6.414 11.583 15.406 1.00 98.06 120 TYR A CA 1
ATOM 936 C C . TYR A 1 120 ? -5.635 11.522 14.092 1.00 98.06 120 TYR A C 1
ATOM 938 O O . TYR A 1 120 ? -6.214 11.477 13.006 1.00 98.06 120 TYR A O 1
ATOM 946 N N . ILE A 1 121 ? -4.308 11.445 14.201 1.00 97.88 121 ILE A N 1
ATOM 947 C CA . ILE A 1 121 ? -3.404 11.120 13.095 1.00 97.88 121 ILE A CA 1
ATOM 948 C C . ILE A 1 121 ? -2.680 9.822 13.447 1.00 97.88 121 ILE A C 1
ATOM 950 O O . ILE A 1 121 ? -1.974 9.737 14.452 1.00 97.88 121 ILE A O 1
ATOM 954 N N . LEU A 1 122 ? -2.874 8.799 12.619 1.00 96.62 122 LEU A N 1
ATOM 955 C CA . LEU A 1 122 ? -2.322 7.465 12.802 1.00 96.62 122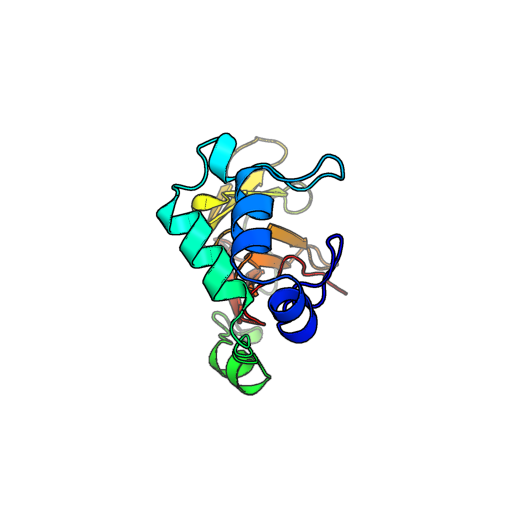 LEU A CA 1
ATOM 956 C C . LEU A 1 122 ? -1.090 7.274 11.923 1.00 96.62 122 LEU A C 1
ATOM 958 O O . LEU A 1 122 ? -1.157 7.422 10.701 1.00 96.62 122 LEU A O 1
ATOM 962 N N . LYS A 1 123 ? 0.020 6.859 12.532 1.00 94.44 123 LYS A N 1
ATOM 963 C CA . LYS A 1 123 ? 1.235 6.473 11.807 1.00 94.44 123 LYS A CA 1
ATOM 964 C C . LYS A 1 123 ? 1.112 5.036 11.321 1.00 94.44 123 LYS A C 1
ATOM 966 O O . LYS A 1 123 ? 0.994 4.115 12.122 1.00 94.44 123 LYS A O 1
ATOM 971 N N . THR A 1 124 ? 1.163 4.847 10.006 1.00 86.56 124 THR A N 1
ATOM 972 C CA . THR A 1 124 ? 1.001 3.524 9.369 1.00 86.56 124 THR A CA 1
ATOM 973 C C . THR A 1 124 ? 2.293 3.023 8.719 1.00 86.56 124 THR A C 1
ATOM 975 O O . THR A 1 124 ? 2.488 1.816 8.555 1.00 86.56 124 THR A O 1
ATOM 978 N N . GLY A 1 125 ? 3.228 3.937 8.441 1.00 83.00 125 GLY A N 1
ATOM 979 C CA . GLY A 1 125 ? 4.614 3.648 8.078 1.00 83.00 125 GLY A CA 1
ATOM 980 C C . GLY A 1 125 ? 4.987 4.156 6.691 1.00 83.00 125 GLY A C 1
ATOM 981 O O . GLY A 1 125 ? 5.963 4.884 6.562 1.00 83.00 125 GLY A O 1
ATOM 982 N N . TYR A 1 126 ? 4.218 3.800 5.662 1.00 85.12 126 TYR A N 1
ATOM 983 C CA . TYR A 1 126 ? 4.525 4.164 4.279 1.00 85.12 126 TYR A CA 1
ATOM 984 C C . TYR A 1 126 ? 3.249 4.396 3.473 1.00 85.12 126 TYR A C 1
ATOM 986 O O . TYR A 1 126 ? 2.241 3.737 3.717 1.00 85.12 126 TYR A O 1
ATOM 994 N N . ALA A 1 127 ? 3.322 5.330 2.518 1.00 89.94 127 ALA A N 1
ATOM 995 C CA . ALA A 1 127 ? 2.232 5.841 1.688 1.00 89.94 127 ALA A CA 1
ATOM 996 C C . ALA A 1 127 ? 1.028 4.897 1.544 1.00 89.94 127 ALA A C 1
ATOM 998 O O . ALA A 1 127 ? 1.026 3.991 0.701 1.00 89.94 127 ALA A O 1
ATOM 999 N N . VAL A 1 128 ? 0.005 5.138 2.372 1.00 94.69 128 VAL A N 1
ATOM 1000 C CA . VAL A 1 128 ? -1.248 4.375 2.366 1.00 94.69 128 VAL A CA 1
ATOM 1001 C C . VAL A 1 128 ? -1.923 4.539 1.015 1.00 94.69 128 VAL A C 1
ATOM 1003 O O . VAL A 1 128 ? -1.947 5.631 0.452 1.00 94.69 128 VAL A O 1
ATOM 1006 N N . HIS A 1 129 ? -2.433 3.441 0.466 1.00 97.69 129 HIS A N 1
ATOM 1007 C CA . HIS A 1 129 ? -3.191 3.472 -0.776 1.00 97.69 129 HIS A CA 1
ATOM 1008 C C . HIS A 1 129 ? -4.692 3.519 -0.517 1.00 97.69 129 HIS A C 1
ATOM 1010 O O . HIS A 1 129 ? -5.386 4.328 -1.124 1.00 97.69 129 HIS A O 1
ATOM 1016 N N . ILE A 1 130 ? -5.182 2.664 0.386 1.00 97.75 130 ILE A N 1
ATOM 1017 C CA . ILE A 1 130 ? -6.593 2.615 0.764 1.00 97.75 130 ILE A CA 1
ATOM 1018 C C . ILE A 1 130 ? -6.770 2.266 2.242 1.00 97.75 130 ILE A C 1
ATOM 1020 O O . ILE A 1 130 ? -5.924 1.607 2.854 1.00 97.75 130 ILE A O 1
ATOM 1024 N N . SER A 1 131 ? -7.933 2.666 2.747 1.00 98.25 131 SER A N 1
ATOM 1025 C CA . SER A 1 131 ? -8.521 2.245 4.014 1.00 98.25 131 SER A CA 1
ATOM 1026 C C . SER A 1 131 ? -9.739 1.350 3.754 1.00 98.25 131 SER A C 1
ATOM 1028 O O . SER A 1 131 ? -10.500 1.594 2.810 1.00 98.25 131 SER A O 1
ATOM 1030 N N . ARG A 1 132 ? -9.939 0.323 4.584 1.00 98.38 132 ARG A N 1
ATOM 1031 C CA . ARG A 1 132 ? -11.134 -0.536 4.604 1.00 98.38 132 ARG A CA 1
ATOM 1032 C C . ARG A 1 132 ? -11.590 -0.805 6.025 1.00 98.38 132 ARG A C 1
ATOM 1034 O O . ARG A 1 132 ? -10.771 -0.903 6.931 1.00 98.38 132 ARG A O 1
ATOM 1041 N N . MET A 1 133 ? -12.895 -0.933 6.201 1.00 98.19 133 MET A N 1
ATOM 1042 C CA . MET A 1 133 ? -13.512 -1.198 7.493 1.00 98.19 133 MET A CA 1
ATOM 1043 C C . MET A 1 133 ? -13.925 -2.658 7.569 1.00 98.19 133 MET A C 1
ATOM 1045 O O . MET A 1 133 ? -14.495 -3.165 6.613 1.00 98.19 133 MET A O 1
ATOM 1049 N N . SER A 1 134 ? -13.696 -3.310 8.710 1.00 98.31 134 SER A N 1
ATOM 1050 C CA . SER A 1 134 ? -14.341 -4.595 9.003 1.00 98.31 134 SER A CA 1
ATOM 1051 C C . SER A 1 134 ? -15.859 -4.462 8.954 1.00 98.31 134 SER A C 1
ATOM 1053 O O . SER A 1 134 ? -16.374 -3.415 9.346 1.00 98.31 134 SER A O 1
ATOM 1055 N N . ALA A 1 135 ? -16.570 -5.549 8.650 1.00 97.75 135 ALA A N 1
ATOM 1056 C CA . ALA A 1 135 ? -18.034 -5.585 8.648 1.00 97.75 135 ALA A CA 1
ATOM 1057 C C . ALA A 1 135 ? -18.695 -5.053 9.940 1.00 97.75 135 ALA A C 1
ATOM 1059 O O . ALA A 1 135 ? -19.777 -4.481 9.888 1.00 97.75 135 ALA A O 1
ATOM 1060 N N . SER A 1 136 ? -18.047 -5.196 11.103 1.00 97.31 136 SER A N 1
ATOM 1061 C CA . SER A 1 136 ? -18.557 -4.676 12.383 1.00 97.31 136 SER A CA 1
ATOM 1062 C C . SER A 1 136 ? -18.302 -3.182 12.619 1.00 97.31 136 SER A C 1
ATOM 1064 O O . SER A 1 136 ? -18.666 -2.669 13.673 1.00 97.31 136 SER A O 1
ATOM 1066 N N . GLY A 1 137 ? -17.586 -2.500 11.720 1.00 97.50 137 GLY A N 1
ATOM 1067 C CA . GLY A 1 137 ? -17.144 -1.111 11.886 1.00 97.50 137 GLY A CA 1
ATOM 1068 C C . GLY A 1 137 ? -16.037 -0.900 12.930 1.00 97.50 137 GLY A C 1
ATOM 1069 O O . GLY A 1 137 ? -15.506 0.197 13.054 1.00 97.50 137 GLY A O 1
ATOM 1070 N N . ARG A 1 138 ? -15.635 -1.930 13.686 1.00 98.25 138 ARG A N 1
ATOM 1071 C CA . ARG A 1 138 ? -14.649 -1.783 14.772 1.00 98.25 138 ARG A CA 1
ATOM 1072 C C . ARG A 1 138 ? -13.217 -1.595 14.275 1.00 98.25 138 ARG A C 1
ATOM 1074 O O . ARG A 1 138 ? -12.459 -0.820 14.857 1.00 98.25 138 ARG A O 1
ATOM 1081 N N . TYR A 1 139 ? -12.824 -2.362 13.266 1.00 98.62 139 TYR A N 1
ATOM 1082 C CA . TYR A 1 139 ? -11.442 -2.428 12.819 1.00 98.62 139 TYR A CA 1
ATOM 1083 C C . TYR A 1 139 ? -11.247 -1.678 11.509 1.00 98.62 139 TYR A C 1
ATOM 1085 O O . TYR A 1 139 ? -11.956 -1.920 10.533 1.00 98.62 139 TYR A O 1
ATOM 1093 N N . LEU A 1 140 ? -10.235 -0.815 11.490 1.00 98.44 140 LEU A N 1
ATOM 1094 C CA . LEU A 1 140 ? -9.761 -0.128 10.297 1.00 98.44 140 LEU A CA 1
ATOM 1095 C C . LEU A 1 140 ? -8.501 -0.831 9.781 1.00 98.44 140 LEU A C 1
ATOM 1097 O O . LEU A 1 140 ? -7.504 -0.952 10.492 1.00 98.44 140 LEU A O 1
ATOM 1101 N N . TYR A 1 141 ? -8.544 -1.271 8.531 1.00 98.38 141 TYR A N 1
ATOM 1102 C CA . TYR A 1 141 ? -7.428 -1.849 7.797 1.00 98.38 141 TYR A CA 1
ATOM 1103 C C . TYR A 1 141 ? -6.850 -0.801 6.859 1.00 98.38 141 TYR A C 1
ATOM 1105 O O . TYR A 1 141 ? -7.585 -0.164 6.104 1.00 98.38 141 TYR A O 1
ATOM 1113 N N . THR A 1 142 ? -5.531 -0.659 6.856 1.00 98.12 142 THR A N 1
ATOM 1114 C CA . THR A 1 142 ? -4.826 0.157 5.864 1.00 98.12 142 THR A CA 1
ATOM 1115 C C . THR A 1 142 ? -3.797 -0.693 5.145 1.00 98.12 142 THR A C 1
ATOM 1117 O O . THR A 1 142 ? -3.192 -1.580 5.747 1.00 98.12 142 THR A O 1
ATOM 1120 N N . VAL A 1 143 ? -3.594 -0.426 3.854 1.00 98.31 143 VAL A N 1
ATOM 1121 C CA . VAL A 1 143 ? -2.512 -1.031 3.068 1.00 98.31 143 VAL A CA 1
ATOM 1122 C C . VAL A 1 143 ? -1.637 0.059 2.464 1.00 98.31 143 VAL A C 1
ATOM 1124 O O . VAL A 1 143 ? -2.110 0.942 1.744 1.00 98.31 143 VAL A O 1
ATOM 1127 N N . GLY A 1 144 ? -0.350 0.004 2.786 1.00 97.19 144 GLY A N 1
ATOM 1128 C CA . GLY A 1 144 ? 0.699 0.814 2.188 1.00 97.19 144 GLY A CA 1
ATOM 1129 C C . GLY A 1 144 ? 1.075 0.304 0.804 1.00 97.19 144 GLY A C 1
ATOM 1130 O O . GLY A 1 144 ? 0.967 -0.887 0.500 1.00 97.19 144 GLY A O 1
ATOM 1131 N N . ARG A 1 145 ? 1.567 1.205 -0.050 1.00 96.69 145 ARG A N 1
ATOM 1132 C CA . ARG A 1 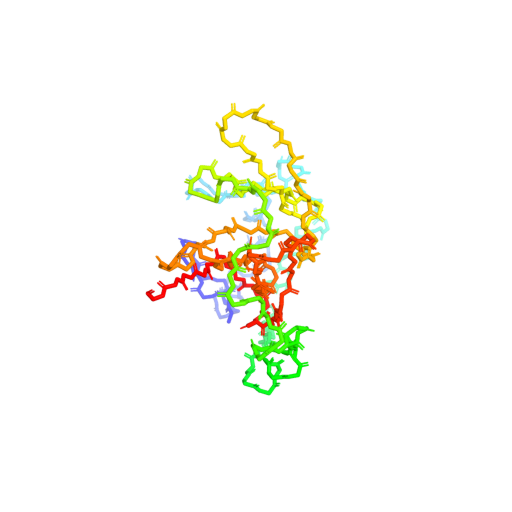145 ? 2.079 0.834 -1.380 1.00 96.69 145 ARG A CA 1
ATOM 1133 C C . ARG A 1 145 ? 3.249 -0.156 -1.317 1.00 96.69 145 ARG A C 1
ATOM 1135 O O . ARG A 1 145 ? 3.427 -0.938 -2.243 1.00 96.69 145 ARG A O 1
ATOM 1142 N N . ASP A 1 146 ? 3.978 -0.166 -0.208 1.00 96.31 146 ASP A N 1
ATOM 1143 C CA . ASP A 1 146 ? 5.044 -1.114 0.113 1.00 96.31 146 ASP A CA 1
ATOM 1144 C C . ASP A 1 146 ? 4.519 -2.469 0.625 1.00 96.31 146 ASP A C 1
ATOM 1146 O O . ASP A 1 146 ? 5.299 -3.295 1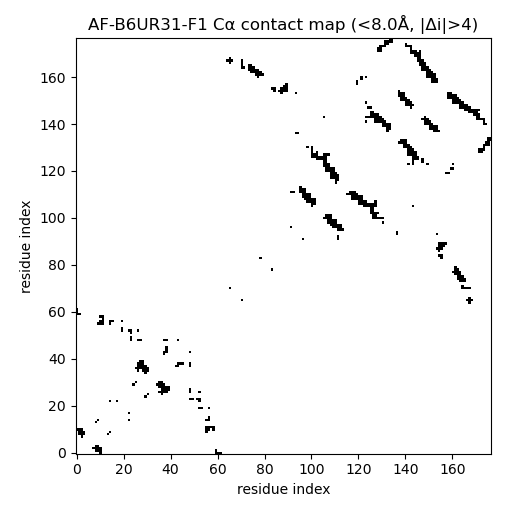.085 1.00 96.31 146 ASP A O 1
ATOM 1150 N N . SER A 1 147 ? 3.215 -2.741 0.562 1.00 97.19 147 SER A N 1
ATOM 1151 C CA . SER A 1 147 ? 2.587 -3.970 1.076 1.00 97.19 147 SER A CA 1
ATOM 1152 C C . SER A 1 147 ? 2.573 -4.129 2.593 1.00 97.19 147 SER A C 1
ATOM 1154 O O . SER A 1 147 ? 2.352 -5.243 3.079 1.00 97.19 147 SE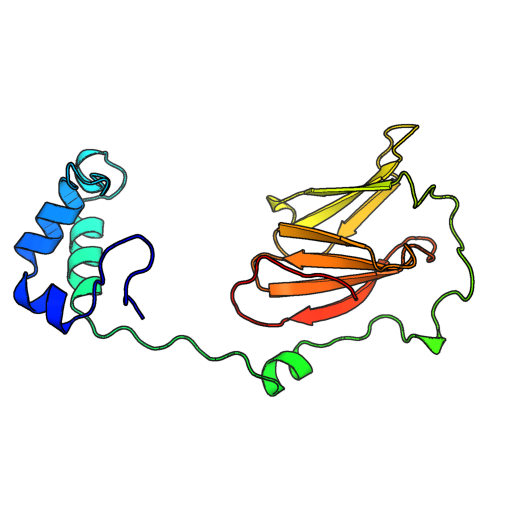R A O 1
ATOM 1156 N N . LYS A 1 148 ? 2.799 -3.056 3.357 1.00 97.62 148 LYS A N 1
ATOM 1157 C CA . LYS A 1 148 ? 2.548 -3.077 4.797 1.00 97.62 148 LYS A CA 1
ATOM 1158 C C . LYS A 1 148 ? 1.051 -2.928 5.067 1.00 97.62 148 LYS A C 1
ATOM 1160 O O . LYS A 1 148 ? 0.424 -1.986 4.593 1.00 97.62 148 LYS A O 1
ATOM 1165 N N . ILE A 1 149 ? 0.490 -3.838 5.850 1.00 98.00 149 ILE A N 1
ATOM 1166 C CA . ILE A 1 149 ? -0.878 -3.794 6.355 1.00 98.00 149 ILE A CA 1
ATOM 1167 C C . ILE A 1 149 ? -0.839 -3.411 7.831 1.00 98.00 149 ILE A C 1
ATOM 1169 O O . ILE A 1 149 ? -0.067 -3.984 8.602 1.00 98.00 149 ILE A O 1
ATOM 1173 N N . ASN A 1 150 ? -1.694 -2.470 8.225 1.00 98.12 150 ASN A N 1
ATOM 1174 C CA . ASN A 1 150 ? -1.950 -2.160 9.628 1.00 98.12 150 ASN A CA 1
ATOM 1175 C C . ASN A 1 150 ? -3.412 -2.456 9.957 1.00 98.12 150 ASN A C 1
ATOM 1177 O O . ASN A 1 150 ? -4.311 -2.111 9.189 1.00 98.12 150 ASN A O 1
ATOM 1181 N N . LEU A 1 151 ? -3.629 -3.067 11.118 1.00 98.44 151 LEU A N 1
ATOM 1182 C CA . LEU A 1 151 ? -4.934 -3.252 11.733 1.00 98.44 151 LEU A CA 1
ATOM 1183 C C . LEU A 1 151 ? -5.059 -2.287 12.908 1.00 98.44 151 LEU A C 1
ATOM 1185 O O . LEU A 1 151 ? -4.310 -2.409 13.875 1.00 98.44 151 LEU A O 1
ATOM 1189 N N . VAL A 1 152 ? -6.012 -1.367 12.844 1.00 98.50 152 VAL A N 1
ATOM 1190 C CA . VAL A 1 152 ? -6.278 -0.355 13.871 1.00 98.50 152 VAL A CA 1
ATOM 1191 C C . VAL A 1 152 ? -7.570 -0.705 14.603 1.00 98.50 152 VAL A C 1
ATOM 1193 O O . VAL A 1 152 ? -8.589 -0.959 13.962 1.00 98.50 152 VAL A O 1
ATOM 1196 N N . ASP A 1 153 ? -7.544 -0.710 15.938 1.00 98.62 153 ASP A N 1
ATOM 1197 C CA . ASP A 1 153 ? -8.750 -0.884 16.760 1.00 98.62 153 ASP A CA 1
ATOM 1198 C C . ASP A 1 153 ? -9.356 0.485 17.096 1.00 98.62 153 ASP A C 1
ATOM 1200 O O . ASP A 1 153 ? -8.821 1.227 17.925 1.00 98.62 153 ASP A O 1
ATOM 1204 N N . LEU A 1 154 ? -10.479 0.824 16.456 1.00 98.56 154 LEU A N 1
ATOM 1205 C CA . LEU A 1 154 ? -11.157 2.106 16.666 1.00 98.56 154 LEU A CA 1
ATOM 1206 C C . LEU A 1 154 ? -11.892 2.185 18.006 1.00 98.56 154 LEU A C 1
ATOM 1208 O O . LEU A 1 154 ? -12.429 3.238 18.333 1.00 98.56 154 LEU A O 1
ATOM 1212 N N . TRP A 1 155 ? -11.954 1.105 18.790 1.00 98.56 155 TRP A N 1
ATOM 1213 C CA . TRP A 1 155 ? -12.565 1.129 20.121 1.00 98.56 155 TRP A CA 1
ATOM 1214 C C . TRP A 1 155 ? -11.606 1.559 21.230 1.00 98.56 155 TRP A C 1
ATOM 1216 O O . TRP A 1 155 ? -12.071 1.860 22.329 1.00 98.56 155 TRP A O 1
ATOM 1226 N N . MET A 1 156 ? -10.297 1.591 20.972 1.00 98.38 156 MET A N 1
ATOM 1227 C CA . MET A 1 156 ? -9.302 2.057 21.942 1.00 98.38 156 MET A CA 1
ATOM 1228 C C . MET A 1 156 ? -9.350 3.583 22.110 1.00 98.38 156 MET A C 1
ATOM 1230 O O . MET A 1 156 ? -9.795 4.295 21.212 1.00 98.38 156 MET A O 1
ATOM 1234 N N . ASP A 1 157 ? -8.888 4.089 23.254 1.00 96.88 157 ASP A N 1
ATOM 1235 C CA . ASP A 1 157 ? -8.716 5.525 23.500 1.00 96.88 157 ASP A CA 1
ATOM 1236 C C . ASP A 1 157 ? -7.265 5.806 23.945 1.00 96.88 157 ASP A C 1
ATOM 1238 O O . ASP A 1 157 ? -6.909 5.469 25.078 1.00 96.88 157 ASP A O 1
ATOM 1242 N N . PRO A 1 158 ? -6.397 6.339 23.062 1.00 97.00 158 PRO A N 1
ATOM 1243 C CA . PRO A 1 158 ? -6.656 6.664 21.653 1.00 97.00 158 PRO A CA 1
ATOM 1244 C C . PRO A 1 158 ? -6.725 5.414 20.741 1.00 97.00 158 PRO A C 1
ATOM 1246 O O . PRO A 1 158 ? -6.121 4.382 21.068 1.00 97.00 158 PRO A O 1
ATOM 1249 N N . PRO A 1 159 ? -7.401 5.485 19.571 1.00 98.12 159 PRO A N 1
ATOM 1250 C CA . PRO A 1 159 ? -7.296 4.464 18.527 1.00 98.12 159 PRO A CA 1
ATOM 1251 C C . PRO A 1 159 ? -5.845 4.255 18.083 1.00 98.12 159 PRO A C 1
ATOM 1253 O O . PRO A 1 159 ? -5.112 5.221 17.869 1.00 98.12 159 PRO A O 1
ATOM 1256 N N . GLN A 1 160 ? -5.423 3.001 17.911 1.00 97.50 160 GLN A N 1
ATOM 1257 C CA . GLN A 1 160 ? -4.044 2.677 17.527 1.00 97.50 160 GLN A CA 1
ATOM 1258 C C . GLN A 1 160 ? -3.933 1.362 16.751 1.00 97.50 160 GLN A C 1
ATOM 1260 O O . GLN A 1 160 ? -4.836 0.521 16.784 1.00 97.50 160 GLN A O 1
ATOM 1265 N N . THR A 1 161 ? -2.805 1.179 16.061 1.00 98.06 161 THR A N 1
ATOM 1266 C CA . THR A 1 161 ? -2.462 -0.088 15.409 1.00 98.06 161 THR A CA 1
ATOM 1267 C C . THR A 1 161 ? -2.291 -1.182 16.460 1.00 98.06 161 THR A C 1
ATOM 1269 O O . THR A 1 161 ? -1.446 -1.082 17.344 1.00 98.06 161 THR A O 1
ATOM 1272 N N . VAL A 1 162 ? -3.070 -2.253 16.342 1.00 98.50 162 VAL A N 1
ATOM 1273 C CA . VAL A 1 162 ? -3.026 -3.428 17.225 1.00 98.50 162 VAL A CA 1
ATOM 1274 C C . VAL A 1 162 ? -2.312 -4.619 16.590 1.00 98.50 162 VAL A C 1
ATOM 1276 O O . VAL A 1 162 ? -1.909 -5.541 17.301 1.00 98.50 162 VAL A O 1
ATOM 1279 N N . ALA A 1 163 ? -2.135 -4.618 15.267 1.00 98.44 163 ALA A N 1
ATOM 1280 C CA . ALA A 1 163 ? -1.281 -5.568 14.563 1.00 98.44 163 ALA A CA 1
ATOM 1281 C C . ALA A 1 163 ? -0.756 -4.982 13.245 1.00 98.44 163 ALA A C 1
ATOM 1283 O O . ALA A 1 163 ? -1.449 -4.207 12.585 1.00 98.44 163 ALA A O 1
ATOM 1284 N N . GLU A 1 164 ? 0.443 -5.396 12.845 1.00 97.81 164 GLU A N 1
ATOM 1285 C CA . GLU A 1 164 ? 1.046 -5.059 11.555 1.00 97.81 164 GLU A CA 1
ATOM 1286 C C . GLU A 1 164 ? 1.623 -6.301 10.867 1.00 97.81 164 GLU A C 1
ATOM 1288 O O . GLU A 1 164 ? 2.059 -7.248 11.522 1.00 97.81 164 GLU A O 1
ATOM 1293 N N . LEU A 1 165 ? 1.601 -6.304 9.535 1.00 97.25 165 LEU A N 1
ATOM 1294 C CA . LEU A 1 165 ? 2.094 -7.396 8.696 1.00 97.25 165 LEU A CA 1
ATOM 1295 C C . LEU A 1 165 ? 2.591 -6.832 7.364 1.00 97.25 165 LEU A C 1
ATOM 1297 O O . LEU A 1 165 ? 1.957 -5.942 6.808 1.00 97.25 165 LEU A O 1
ATOM 1301 N N . LYS A 1 166 ? 3.673 -7.370 6.802 1.00 97.94 166 LYS A N 1
ATOM 1302 C CA . LYS A 1 166 ? 4.048 -7.133 5.403 1.00 97.94 166 LYS A CA 1
ATOM 1303 C C . LYS A 1 166 ? 3.692 -8.367 4.580 1.00 97.94 166 LYS A C 1
ATOM 1305 O O . LYS A 1 166 ? 3.984 -9.483 4.995 1.00 97.94 166 LYS A O 1
ATOM 1310 N N . ILE A 1 167 ? 3.057 -8.169 3.425 1.00 97.50 167 ILE A N 1
ATOM 1311 C CA . ILE A 1 167 ? 2.588 -9.274 2.562 1.00 97.50 167 ILE A CA 1
ATOM 1312 C C . ILE A 1 167 ? 3.317 -9.365 1.217 1.00 97.50 167 ILE A C 1
ATOM 1314 O O . ILE A 1 167 ? 2.958 -10.178 0.372 1.00 97.50 167 ILE A O 1
ATOM 1318 N N . GLY A 1 168 ? 4.311 -8.512 0.984 1.00 97.00 168 GLY A N 1
ATOM 1319 C CA . GLY A 1 168 ? 4.986 -8.434 -0.303 1.00 97.00 168 GLY A CA 1
ATOM 1320 C C . GLY A 1 168 ? 5.891 -7.219 -0.434 1.00 97.00 168 GLY A C 1
ATOM 1321 O O . GLY A 1 168 ? 6.240 -6.556 0.545 1.00 97.00 168 GLY A O 1
ATOM 1322 N N . THR A 1 169 ? 6.262 -6.923 -1.674 1.00 95.06 169 THR A N 1
ATOM 1323 C CA . THR A 1 169 ? 7.083 -5.763 -2.040 1.00 95.06 169 THR A CA 1
ATOM 1324 C C . THR A 1 169 ? 6.239 -4.599 -2.556 1.00 95.06 169 THR A C 1
ATOM 1326 O O . THR A 1 169 ? 6.502 -3.460 -2.185 1.00 95.06 169 THR A O 1
ATOM 1329 N N . GLU A 1 170 ? 5.177 -4.874 -3.317 1.00 96.00 170 GLU A N 1
ATOM 1330 C CA . GLU A 1 170 ? 4.234 -3.885 -3.851 1.00 96.00 170 GLU A CA 1
ATOM 1331 C C . GLU A 1 170 ? 2.778 -4.375 -3.724 1.00 96.00 170 GLU A C 1
ATOM 1333 O O . GLU A 1 170 ? 2.433 -5.441 -4.231 1.00 96.00 170 GLU A O 1
ATOM 1338 N N . ALA A 1 171 ? 1.905 -3.579 -3.097 1.00 96.94 171 ALA A N 1
ATOM 1339 C CA . ALA A 1 171 ? 0.471 -3.874 -2.983 1.00 96.94 171 ALA A CA 1
ATOM 1340 C C . ALA A 1 171 ? -0.371 -2.598 -3.063 1.00 96.94 171 ALA A C 1
ATOM 1342 O O . ALA A 1 171 ? 0.121 -1.496 -2.822 1.00 96.94 171 ALA A O 1
ATOM 1343 N N . ARG A 1 172 ? -1.648 -2.728 -3.434 1.00 97.69 172 ARG A N 1
ATOM 1344 C CA . ARG A 1 172 ? -2.589 -1.596 -3.554 1.00 97.69 172 ARG A CA 1
ATOM 1345 C C . ARG A 1 172 ? -3.960 -1.881 -2.947 1.00 97.69 172 ARG A C 1
ATOM 1347 O O . ARG A 1 172 ? -4.788 -0.988 -2.878 1.00 97.69 172 ARG A O 1
ATOM 1354 N N . SER A 1 173 ? -4.222 -3.104 -2.513 1.00 97.19 173 SER A N 1
ATOM 1355 C CA . SER A 1 173 ? -5.558 -3.522 -2.104 1.00 97.19 173 SER A CA 1
ATOM 1356 C C . SER A 1 173 ? -5.514 -4.355 -0.833 1.00 97.19 173 SER A C 1
ATOM 1358 O O . SER A 1 173 ? -4.584 -5.124 -0.608 1.00 97.19 173 SER A O 1
ATOM 1360 N N . VAL A 1 174 ? -6.556 -4.192 -0.032 1.00 97.44 174 VAL A N 1
ATOM 1361 C CA . VAL A 1 174 ? -6.934 -4.974 1.142 1.00 97.44 174 VAL A CA 1
ATOM 1362 C C . VAL A 1 174 ? -8.459 -4.938 1.184 1.00 97.44 174 VAL A C 1
ATOM 1364 O O . VAL A 1 174 ? -9.044 -3.975 0.689 1.00 97.44 174 VAL A O 1
ATOM 1367 N N . GLU A 1 175 ? -9.092 -5.973 1.720 1.00 97.94 175 GLU A N 1
ATOM 1368 C CA . GLU A 1 175 ? -10.541 -6.012 1.915 1.00 97.94 175 GLU A CA 1
ATOM 1369 C C . GLU A 1 175 ? -10.887 -6.875 3.132 1.00 97.94 175 GLU A C 1
ATOM 1371 O O . GLU A 1 175 ? -10.029 -7.612 3.630 1.00 97.94 175 GLU A O 1
ATOM 1376 N N . THR A 1 176 ? -12.123 -6.773 3.616 1.00 97.31 176 THR A N 1
ATOM 1377 C CA . THR A 1 176 ? -12.626 -7.559 4.750 1.00 97.31 176 THR A CA 1
ATOM 1378 C C . THR A 1 176 ? -13.775 -8.486 4.356 1.00 97.31 176 THR A C 1
ATOM 1380 O O . THR A 1 176 ? -14.514 -8.187 3.422 1.00 97.31 176 THR A O 1
ATOM 1383 N N . SER A 1 177 ? -13.909 -9.602 5.079 1.00 89.94 177 SER A N 1
ATOM 1384 C CA . SER A 1 177 ? -14.998 -10.583 4.941 1.00 89.94 177 SER A CA 1
ATOM 1385 C C . SER A 1 177 ? -16.357 -10.044 5.361 1.00 89.94 177 SER A C 1
ATOM 1387 O O . SER A 1 177 ? -16.376 -9.350 6.407 1.00 89.94 177 SER A O 1
#

Secondary structure (DSSP, 8-state):
----SSSPP--HHHHHHH-HHHHHHHHHH-BTTTB--TTTTTSS-HHHHHHHHHHHHSPPPPPPP--HHHHHHH-EESS-GGGS-SS--S---GGGEEEEEETTTTEEEEEETTT--EEEEEE-SS-EEEEEE-TTS-EEEEEETTSEEEEEETTSSS-EEEEEEE--S--------

Radius of gyration: 22.97 Å; Cα contacts (8 Å, |Δi|>4): 334; chains: 1; bounding box: 44×36×59 Å